Protein AF-A0A290ZM65-F1 (afdb_monomer)

Radius of gyration: 17.91 Å; Cα contacts (8 Å, |Δi|>4): 502; chains: 1; bounding box: 49×32×46 Å

Structure (mmCIF, N/CA/C/O backbone):
data_AF-A0A290ZM65-F1
#
_entry.id   AF-A0A290ZM65-F1
#
loop_
_atom_site.group_PDB
_atom_site.id
_atom_site.type_symbol
_atom_site.label_atom_id
_atom_site.label_alt_id
_atom_site.label_comp_id
_atom_site.label_asym_id
_atom_site.label_entity_id
_atom_site.label_seq_id
_atom_site.pdbx_PDB_ins_code
_atom_site.Cartn_x
_atom_site.Cartn_y
_atom_site.Cartn_z
_atom_site.occupancy
_atom_site.B_iso_or_equiv
_atom_site.auth_seq_id
_atom_site.auth_comp_id
_atom_site.auth_asym_id
_atom_site.auth_atom_id
_atom_site.pdbx_PDB_model_num
ATOM 1 N N . MET A 1 1 ? 4.469 -14.622 4.639 1.00 78.06 1 MET A N 1
ATOM 2 C CA . MET A 1 1 ? 3.790 -13.823 5.694 1.00 78.06 1 MET A CA 1
ATOM 3 C C . MET A 1 1 ? 2.338 -13.635 5.278 1.00 78.06 1 MET A C 1
ATOM 5 O O . MET A 1 1 ? 2.137 -13.181 4.162 1.00 78.06 1 MET A O 1
ATOM 9 N N . GLN A 1 2 ? 1.355 -13.956 6.127 1.00 95.44 2 GLN A N 1
ATOM 10 C CA . GLN A 1 2 ? -0.076 -13.933 5.763 1.00 95.44 2 GLN A CA 1
ATOM 11 C C . GLN A 1 2 ? -0.534 -12.593 5.154 1.00 95.44 2 GLN A C 1
ATOM 13 O O . GLN A 1 2 ? -1.243 -12.579 4.154 1.00 95.44 2 GLN A O 1
ATOM 18 N N . LEU A 1 3 ? -0.048 -11.468 5.694 1.00 97.06 3 LEU A N 1
ATOM 19 C CA . LEU A 1 3 ? -0.309 -10.128 5.155 1.00 97.06 3 LEU A CA 1
ATOM 20 C C . LEU A 1 3 ? 0.083 -9.999 3.676 1.00 97.06 3 LEU A C 1
ATOM 22 O O . LEU A 1 3 ? -0.678 -9.451 2.888 1.00 97.06 3 LEU A O 1
ATOM 26 N N . ALA A 1 4 ? 1.250 -10.517 3.283 1.00 97.38 4 ALA A N 1
ATOM 27 C CA . ALA A 1 4 ? 1.707 -10.436 1.898 1.00 97.38 4 ALA A CA 1
ATOM 28 C C . ALA A 1 4 ? 0.811 -11.253 0.959 1.00 97.38 4 ALA A C 1
ATOM 30 O O . ALA A 1 4 ? 0.480 -10.782 -0.122 1.00 97.38 4 ALA A O 1
ATOM 31 N N . SER A 1 5 ? 0.352 -12.426 1.402 1.00 97.81 5 SER A N 1
ATOM 32 C CA . SER A 1 5 ? -0.604 -13.250 0.655 1.00 97.81 5 SER A CA 1
ATOM 33 C C . SER A 1 5 ? -1.962 -12.559 0.499 1.00 97.81 5 SER A C 1
ATOM 35 O O . SER A 1 5 ? -2.553 -12.620 -0.574 1.00 97.81 5 SER A O 1
ATOM 37 N N . HIS A 1 6 ? -2.441 -11.853 1.529 1.00 98.50 6 HIS A N 1
ATOM 38 C CA . HIS A 1 6 ? -3.660 -11.044 1.426 1.00 98.50 6 HIS A CA 1
ATOM 39 C C . HIS A 1 6 ? -3.510 -9.891 0.428 1.00 98.50 6 HIS A C 1
ATOM 41 O O . HIS A 1 6 ? -4.414 -9.667 -0.371 1.00 98.50 6 HIS A O 1
ATOM 47 N N . VAL A 1 7 ? -2.376 -9.178 0.449 1.00 98.25 7 VAL A N 1
ATOM 48 C CA . VAL A 1 7 ? -2.097 -8.116 -0.532 1.00 98.25 7 VAL A CA 1
ATOM 49 C C . VAL A 1 7 ? -2.015 -8.695 -1.945 1.00 98.25 7 VAL A C 1
ATOM 51 O O . VAL A 1 7 ? -2.646 -8.158 -2.851 1.00 98.25 7 VAL A O 1
ATOM 54 N N . ALA A 1 8 ? -1.301 -9.807 -2.133 1.00 97.94 8 ALA A N 1
ATOM 55 C CA . ALA A 1 8 ? -1.188 -10.477 -3.425 1.00 97.94 8 ALA A CA 1
ATOM 56 C C . ALA A 1 8 ? -2.557 -10.924 -3.963 1.00 97.94 8 ALA A C 1
ATOM 58 O O . ALA A 1 8 ? -2.838 -10.708 -5.130 1.00 97.94 8 ALA A O 1
ATOM 59 N N . GLY A 1 9 ? -3.459 -11.426 -3.110 1.00 98.12 9 GLY A N 1
ATOM 60 C CA . GLY A 1 9 ? -4.822 -11.797 -3.513 1.00 98.12 9 GLY A CA 1
ATOM 61 C C . GLY A 1 9 ? -5.719 -10.634 -3.970 1.00 98.12 9 GLY A C 1
ATOM 62 O O . GLY A 1 9 ? -6.797 -10.877 -4.510 1.00 98.12 9 GLY A O 1
ATOM 63 N N . ILE A 1 10 ? -5.310 -9.376 -3.754 1.00 98.12 10 ILE A N 1
ATOM 64 C CA . ILE A 1 10 ? -5.995 -8.182 -4.284 1.00 98.12 10 ILE A CA 1
ATOM 65 C C . ILE A 1 10 ? -5.501 -7.841 -5.698 1.00 98.12 10 ILE A C 1
ATOM 67 O O . ILE A 1 10 ? -6.251 -7.243 -6.483 1.00 98.12 10 ILE A O 1
ATOM 71 N N . VAL A 1 11 ? -4.249 -8.186 -6.005 1.00 98.56 11 VAL A N 1
ATOM 72 C CA . VAL A 1 11 ? -3.623 -7.976 -7.311 1.00 98.56 11 VAL A CA 1
ATOM 73 C C . VAL A 1 11 ? -4.124 -9.044 -8.281 1.00 98.56 11 VAL A C 1
ATOM 75 O O . VAL A 1 11 ? -4.440 -10.170 -7.907 1.00 98.56 11 VAL A O 1
ATOM 78 N N . ARG A 1 12 ? -4.278 -8.653 -9.540 1.00 98.50 12 ARG A N 1
ATOM 79 C CA . ARG A 1 12 ? -4.720 -9.503 -10.642 1.00 98.50 12 ARG A CA 1
ATOM 80 C C . ARG A 1 12 ? -3.643 -9.519 -11.714 1.00 98.50 12 ARG A C 1
ATOM 82 O O . ARG A 1 12 ? -2.875 -8.566 -11.841 1.00 98.50 12 ARG A O 1
ATOM 89 N N . ASP A 1 13 ? -3.636 -10.568 -12.524 1.00 98.44 13 ASP A N 1
ATOM 90 C CA . ASP A 1 13 ? -2.829 -10.588 -13.742 1.00 98.44 13 ASP A CA 1
ATOM 91 C C . ASP A 1 13 ? -3.162 -9.374 -14.626 1.00 98.44 13 ASP A C 1
ATOM 93 O O . ASP A 1 13 ? -4.328 -8.997 -14.775 1.00 98.44 13 ASP A O 1
ATOM 97 N N . GLY A 1 14 ? -2.133 -8.750 -15.202 1.00 98.06 14 GLY A N 1
ATOM 98 C CA . GLY A 1 14 ? -2.274 -7.537 -16.016 1.00 98.06 14 GLY A CA 1
ATOM 99 C C . GLY A 1 14 ? -2.349 -6.213 -15.240 1.00 98.06 14 GLY A C 1
ATOM 100 O O . GLY A 1 14 ? -2.337 -5.143 -15.864 1.00 98.06 14 GLY A O 1
ATOM 101 N N . ASP A 1 15 ? -2.429 -6.246 -13.905 1.00 98.75 15 ASP A N 1
ATOM 102 C CA . ASP A 1 15 ? -2.453 -5.029 -13.090 1.00 98.75 15 ASP A CA 1
ATOM 103 C C . ASP A 1 15 ? -1.151 -4.224 -13.242 1.00 98.75 15 ASP A C 1
ATOM 105 O O . ASP A 1 15 ? -0.048 -4.766 -13.373 1.00 98.75 15 ASP A O 1
ATOM 109 N N . ALA A 1 16 ? -1.278 -2.898 -13.171 1.00 98.62 16 ALA A N 1
ATOM 110 C CA . ALA A 1 16 ? -0.136 -2.019 -12.965 1.00 98.62 16 ALA A CA 1
ATOM 111 C C . ALA A 1 16 ? 0.000 -1.732 -11.472 1.00 98.62 16 ALA A C 1
ATOM 113 O O . ALA A 1 16 ? -0.911 -1.175 -10.866 1.00 98.62 16 ALA A O 1
ATOM 114 N N . ILE A 1 17 ? 1.124 -2.098 -10.871 1.00 98.38 17 ILE A N 1
ATOM 115 C CA . ILE A 1 17 ? 1.337 -1.962 -9.433 1.00 98.38 17 ILE A CA 1
ATOM 116 C C . ILE A 1 17 ? 2.281 -0.805 -9.111 1.00 98.38 17 ILE A C 1
ATOM 118 O O . ILE A 1 17 ? 3.181 -0.464 -9.882 1.00 98.38 17 ILE A O 1
ATOM 122 N N . GLN A 1 18 ? 2.101 -0.240 -7.923 1.00 97.81 18 GLN A N 1
ATOM 123 C CA . GLN A 1 18 ? 3.056 0.640 -7.270 1.00 97.81 18 GLN A CA 1
ATOM 124 C C . GLN A 1 18 ? 3.310 0.147 -5.856 1.00 97.81 18 GLN A C 1
ATOM 126 O O . GLN A 1 18 ? 2.377 -0.170 -5.123 1.00 97.81 18 GLN A O 1
ATOM 131 N N . LEU A 1 19 ? 4.583 0.109 -5.471 1.00 94.25 19 LEU A N 1
ATOM 132 C CA . LEU A 1 19 ? 5.028 -0.329 -4.155 1.00 94.25 19 LEU A CA 1
ATOM 133 C C . LEU A 1 19 ? 6.147 0.600 -3.663 1.00 94.25 19 LEU A C 1
ATOM 135 O O . LEU A 1 19 ? 6.847 1.218 -4.469 1.00 94.25 19 LEU A O 1
ATOM 139 N N . GLY A 1 20 ? 6.310 0.71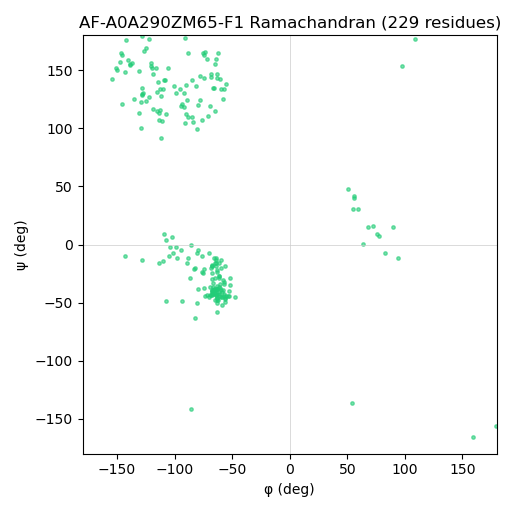0 -2.345 1.00 87.56 20 GLY A N 1
ATOM 140 C CA . GLY A 1 20 ? 7.428 1.425 -1.720 1.00 87.56 20 GLY A CA 1
ATOM 141 C C . GLY A 1 20 ? 8.683 0.559 -1.560 1.00 87.56 20 GLY A C 1
ATOM 142 O O . GLY A 1 20 ? 9.005 -0.273 -2.401 1.00 87.56 20 GLY A O 1
ATOM 143 N N . ILE A 1 21 ? 9.375 0.723 -0.431 1.00 87.38 21 ILE A N 1
ATOM 144 C CA . ILE A 1 21 ? 10.522 -0.105 -0.030 1.00 87.38 21 ILE A CA 1
ATOM 145 C C . ILE A 1 21 ? 10.309 -0.715 1.356 1.00 87.38 21 ILE A C 1
ATOM 147 O O . ILE A 1 21 ? 9.412 -0.326 2.103 1.00 87.38 21 ILE A O 1
ATOM 151 N N . GLY A 1 22 ? 11.173 -1.662 1.718 1.00 86.75 22 GLY A N 1
ATOM 152 C CA . GLY A 1 22 ? 11.214 -2.269 3.044 1.00 86.75 22 GLY A CA 1
ATOM 153 C C . GLY A 1 22 ? 10.713 -3.711 3.073 1.00 86.75 22 GLY A C 1
ATOM 154 O O . GLY A 1 22 ? 10.282 -4.278 2.071 1.00 86.75 22 GLY A O 1
ATOM 155 N N . ARG A 1 23 ? 10.787 -4.325 4.259 1.00 89.06 23 ARG A N 1
ATOM 156 C CA . ARG A 1 23 ? 10.553 -5.770 4.434 1.00 89.06 23 ARG A CA 1
ATOM 157 C C . ARG A 1 23 ? 9.152 -6.223 4.022 1.00 89.06 23 ARG A C 1
ATOM 159 O O . ARG A 1 23 ? 9.015 -7.296 3.450 1.00 89.06 23 ARG A O 1
ATOM 166 N N . MET A 1 24 ? 8.128 -5.409 4.295 1.00 91.38 24 MET A N 1
ATOM 167 C CA . MET A 1 24 ? 6.753 -5.719 3.887 1.00 91.38 24 MET A CA 1
ATOM 168 C C . MET A 1 24 ? 6.638 -5.776 2.362 1.00 91.38 24 MET A C 1
ATOM 170 O O . MET A 1 24 ? 6.109 -6.748 1.835 1.00 91.38 24 MET A O 1
ATOM 174 N N . VAL A 1 25 ? 7.218 -4.796 1.663 1.00 90.62 25 VAL A N 1
ATOM 175 C CA . VAL A 1 25 ? 7.202 -4.748 0.198 1.00 90.62 25 VAL A CA 1
ATOM 176 C C . VAL A 1 25 ? 7.947 -5.934 -0.407 1.00 90.62 25 VAL A C 1
ATOM 178 O O . VAL A 1 25 ? 7.432 -6.548 -1.333 1.00 90.62 25 VAL A O 1
ATOM 181 N N . GLY A 1 26 ? 9.108 -6.303 0.141 1.00 93.94 26 GLY A N 1
ATOM 182 C CA . GLY A 1 26 ? 9.837 -7.496 -0.305 1.00 93.94 26 GLY A CA 1
ATOM 183 C C . GLY A 1 26 ? 8.991 -8.770 -0.212 1.00 93.94 26 GLY A C 1
ATOM 184 O O . GLY A 1 26 ? 8.928 -9.531 -1.170 1.00 93.94 26 GLY A O 1
ATOM 185 N N . ALA A 1 27 ? 8.270 -8.958 0.899 1.00 95.69 27 ALA A N 1
ATOM 186 C CA . ALA A 1 27 ? 7.375 -10.102 1.069 1.00 95.69 27 ALA A CA 1
ATOM 187 C C . ALA A 1 27 ? 6.168 -10.067 0.113 1.00 95.69 27 ALA A C 1
ATOM 189 O O . ALA A 1 27 ? 5.731 -11.117 -0.351 1.00 95.69 27 ALA A O 1
ATOM 190 N N . VAL A 1 28 ? 5.619 -8.881 -0.179 1.00 97.06 28 VAL A N 1
ATOM 191 C CA . VAL A 1 28 ? 4.546 -8.721 -1.177 1.00 97.06 28 VAL A CA 1
ATOM 192 C C . VAL A 1 28 ? 5.057 -9.070 -2.571 1.00 97.06 28 VAL A C 1
ATOM 194 O O . VAL A 1 28 ? 4.417 -9.857 -3.251 1.00 97.06 28 VAL A O 1
ATOM 197 N N . LEU A 1 29 ? 6.220 -8.552 -2.976 1.00 96.31 29 LEU A N 1
ATOM 198 C CA . LEU A 1 29 ? 6.846 -8.886 -4.259 1.00 96.31 29 LEU A CA 1
ATOM 199 C C . LEU A 1 29 ? 7.065 -10.394 -4.402 1.00 96.31 29 LEU A C 1
ATOM 201 O O . LEU A 1 29 ? 6.697 -10.970 -5.419 1.00 96.31 29 LEU A O 1
ATOM 205 N N . GLU A 1 30 ? 7.585 -11.048 -3.365 1.00 96.56 30 GLU A N 1
ATOM 206 C CA . GLU A 1 30 ? 7.735 -12.504 -3.349 1.00 96.56 30 GLU A CA 1
ATOM 207 C C . GLU A 1 30 ? 6.388 -13.220 -3.540 1.00 96.56 30 GLU A C 1
ATOM 209 O O . GLU A 1 30 ? 6.284 -14.122 -4.370 1.00 96.56 30 GLU A O 1
ATOM 214 N N . ALA A 1 31 ? 5.332 -12.778 -2.850 1.00 97.31 31 ALA A N 1
ATOM 215 C CA . ALA A 1 31 ? 3.985 -13.333 -2.992 1.00 97.31 31 ALA A CA 1
ATOM 216 C C . ALA A 1 31 ? 3.341 -13.065 -4.369 1.00 97.31 31 ALA A C 1
ATOM 218 O O . ALA A 1 31 ? 2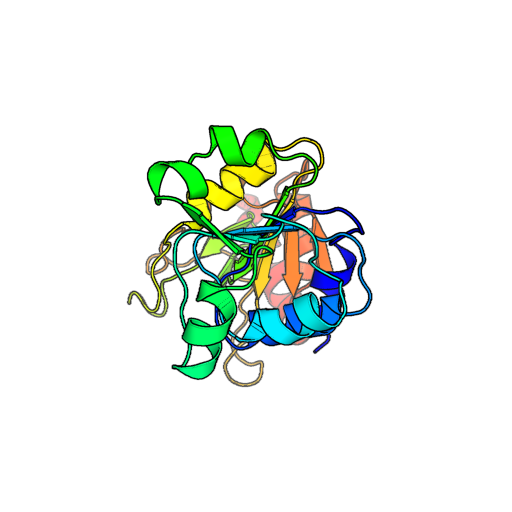.388 -13.748 -4.739 1.00 97.31 31 ALA A O 1
ATOM 219 N N . LEU A 1 32 ? 3.859 -12.106 -5.142 1.00 97.69 32 LEU A N 1
ATOM 220 C CA . LEU A 1 32 ? 3.420 -11.824 -6.510 1.00 97.69 32 LEU A CA 1
ATOM 221 C C . LEU A 1 32 ? 4.115 -12.703 -7.567 1.00 97.69 32 LEU A C 1
ATOM 223 O O . LEU A 1 32 ? 3.792 -12.588 -8.745 1.00 97.69 32 LEU A O 1
ATOM 227 N N . SER A 1 33 ? 5.028 -13.601 -7.177 1.00 96.56 33 SER A N 1
ATOM 228 C CA . SER A 1 33 ? 5.862 -14.383 -8.112 1.00 96.56 33 SER A CA 1
ATOM 229 C C . SER A 1 33 ? 5.097 -15.280 -9.093 1.00 96.56 33 SER A C 1
ATOM 231 O O . SER A 1 33 ? 5.676 -15.674 -10.103 1.00 96.56 33 SER A O 1
ATOM 233 N N . ASP A 1 34 ? 3.838 -15.612 -8.797 1.00 95.75 34 ASP A N 1
ATOM 234 C CA . ASP A 1 34 ? 2.988 -16.462 -9.644 1.00 95.75 34 ASP A CA 1
ATOM 235 C C . ASP A 1 34 ? 2.017 -15.664 -10.537 1.00 95.75 34 ASP A C 1
ATOM 237 O O . ASP A 1 34 ? 1.287 -16.256 -11.334 1.00 95.75 34 ASP A O 1
ATOM 241 N N . HIS A 1 35 ? 2.007 -14.331 -10.420 1.00 98.12 35 HIS A N 1
ATOM 242 C CA . HIS A 1 35 ? 1.197 -13.458 -11.273 1.00 98.12 35 HIS A CA 1
ATOM 243 C C . HIS A 1 35 ? 1.802 -13.339 -12.673 1.00 98.12 35 HIS A C 1
ATOM 245 O O . HIS A 1 35 ? 2.965 -13.673 -12.913 1.00 98.12 35 HIS A O 1
ATOM 251 N N . ARG A 1 36 ? 1.011 -12.836 -13.617 1.00 97.06 36 ARG A N 1
ATOM 252 C CA . ARG A 1 36 ? 1.400 -12.696 -15.022 1.00 97.06 36 ARG A CA 1
ATOM 253 C C . ARG A 1 36 ? 1.102 -11.305 -15.546 1.00 97.06 36 ARG A C 1
ATOM 255 O O . ARG A 1 36 ? 0.121 -10.674 -15.157 1.00 97.06 36 ARG A O 1
ATOM 262 N N . GLU A 1 37 ? 1.932 -10.868 -16.488 1.00 97.31 37 GLU A N 1
ATOM 263 C CA . GLU A 1 37 ? 1.750 -9.609 -17.220 1.00 97.31 37 GLU A CA 1
ATOM 264 C C . GLU A 1 37 ? 1.609 -8.382 -16.304 1.00 97.31 37 GLU A C 1
ATOM 266 O O . GLU A 1 37 ? 0.922 -7.418 -16.643 1.00 97.31 37 GLU A O 1
ATOM 271 N N . LEU A 1 38 ? 2.245 -8.406 -15.129 1.00 98.56 38 LEU A N 1
ATOM 272 C CA . LEU A 1 38 ? 2.253 -7.247 -14.251 1.00 98.56 38 LEU A CA 1
ATOM 273 C C . LEU A 1 38 ? 3.084 -6.129 -14.879 1.00 98.56 38 LEU A C 1
ATOM 275 O O . LEU A 1 38 ? 4.103 -6.355 -15.536 1.00 98.56 38 LEU A O 1
ATOM 279 N N . ARG A 1 39 ? 2.667 -4.895 -14.618 1.00 98.50 39 ARG A N 1
ATOM 280 C CA . ARG A 1 39 ? 3.444 -3.690 -14.921 1.00 98.50 39 ARG A CA 1
ATOM 281 C C . ARG A 1 39 ? 3.795 -2.984 -13.626 1.00 98.50 39 ARG A C 1
ATOM 283 O O . ARG A 1 39 ? 3.047 -3.059 -12.658 1.00 98.50 39 ARG A O 1
ATOM 290 N N . LEU A 1 40 ? 4.900 -2.258 -13.610 1.00 98.38 40 LEU A N 1
ATOM 291 C CA . LEU A 1 40 ? 5.271 -1.385 -12.505 1.00 98.38 40 LEU A CA 1
ATOM 292 C C . LEU A 1 40 ? 5.177 0.066 -12.976 1.00 98.38 40 LEU A C 1
ATOM 294 O O . LEU A 1 40 ? 5.784 0.432 -13.977 1.00 98.38 40 LEU A O 1
ATOM 298 N N . HIS A 1 41 ? 4.452 0.902 -12.238 1.00 98.56 41 HIS A N 1
ATOM 299 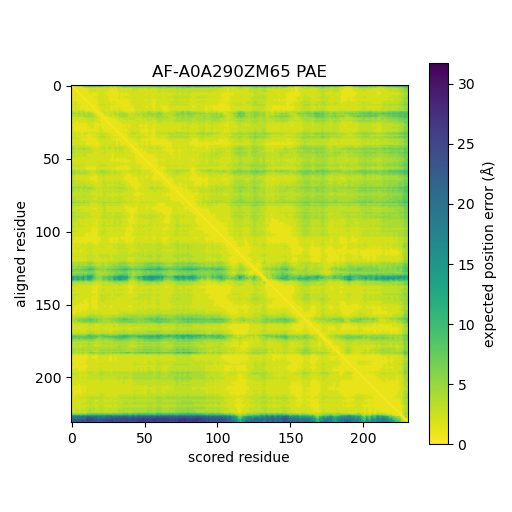C CA . HIS A 1 41 ? 4.509 2.357 -12.393 1.00 98.56 41 HIS A CA 1
ATOM 300 C C . HIS A 1 41 ? 4.728 2.971 -11.012 1.00 98.56 41 HIS A C 1
ATOM 302 O O . HIS A 1 41 ? 3.807 3.033 -10.203 1.00 98.56 41 HIS A O 1
ATOM 308 N N . ALA A 1 42 ? 5.965 3.353 -10.699 1.00 97.06 42 ALA A N 1
ATOM 309 C CA . ALA A 1 42 ? 6.367 3.682 -9.330 1.00 97.06 42 ALA A CA 1
ATOM 310 C C . ALA A 1 42 ? 7.407 4.806 -9.265 1.00 97.06 42 ALA A C 1
ATOM 312 O O . ALA A 1 42 ? 8.094 5.115 -10.230 1.00 97.06 42 ALA A O 1
ATOM 313 N N . GLY A 1 43 ? 7.586 5.409 -8.090 1.00 96.00 43 GLY A N 1
ATOM 314 C CA . GLY A 1 43 ? 8.641 6.410 -7.904 1.00 96.00 43 GLY A CA 1
ATOM 315 C C . GLY A 1 43 ? 10.056 5.828 -7.978 1.00 96.00 43 GLY A C 1
ATOM 316 O O . GLY A 1 43 ? 10.993 6.545 -8.319 1.00 96.00 43 GLY A O 1
ATOM 317 N N . MET A 1 44 ? 10.223 4.534 -7.694 1.00 94.75 44 MET A N 1
ATOM 318 C CA . MET A 1 44 ? 11.529 3.883 -7.678 1.00 94.75 44 MET A CA 1
ATOM 319 C C . MET A 1 44 ? 11.463 2.397 -8.035 1.00 94.75 44 MET A C 1
ATOM 321 O O . MET A 1 44 ? 10.473 1.727 -7.748 1.00 94.75 44 MET A O 1
ATOM 325 N N . ALA A 1 45 ? 12.558 1.888 -8.594 1.00 95.38 45 ALA A N 1
ATOM 326 C CA . ALA A 1 45 ? 12.849 0.468 -8.738 1.00 95.38 45 ALA A CA 1
ATOM 327 C C . ALA A 1 45 ? 13.970 0.062 -7.775 1.00 95.38 45 ALA A C 1
ATOM 329 O O . ALA A 1 45 ? 14.945 0.794 -7.599 1.00 95.38 45 ALA A O 1
ATOM 330 N N . THR A 1 46 ? 13.861 -1.130 -7.189 1.00 95.06 46 THR A N 1
ATOM 331 C CA . THR A 1 46 ? 14.929 -1.722 -6.372 1.00 95.06 46 THR A CA 1
ATOM 332 C C . THR A 1 46 ? 15.277 -3.118 -6.860 1.00 95.06 46 THR A C 1
ATOM 334 O O . THR A 1 46 ? 14.499 -3.740 -7.587 1.00 95.06 46 THR A O 1
ATOM 337 N N . GLN A 1 47 ? 16.406 -3.652 -6.392 1.00 94.75 47 GLN A N 1
ATOM 338 C CA . GLN A 1 47 ? 16.825 -5.027 -6.681 1.00 94.75 47 GLN A CA 1
ATOM 339 C C . GLN A 1 47 ? 15.787 -6.096 -6.290 1.00 94.75 47 GLN A C 1
ATOM 341 O O . GLN A 1 47 ? 15.838 -7.208 -6.806 1.00 94.75 47 GLN A O 1
ATOM 346 N N . ALA A 1 48 ? 14.814 -5.771 -5.427 1.00 94.19 48 ALA A N 1
ATOM 347 C CA . ALA A 1 48 ? 13.718 -6.676 -5.078 1.00 94.19 48 ALA A CA 1
ATOM 348 C C . ALA A 1 48 ? 12.797 -7.014 -6.269 1.00 94.19 48 ALA A C 1
ATOM 350 O O . ALA A 1 48 ? 12.042 -7.977 -6.193 1.00 94.19 48 ALA A O 1
ATOM 351 N N . LEU A 1 49 ? 12.858 -6.246 -7.363 1.00 95.06 49 LEU A N 1
ATOM 352 C CA . LEU A 1 49 ? 12.102 -6.509 -8.591 1.00 95.06 49 LEU A CA 1
ATOM 353 C C . LEU A 1 49 ? 12.769 -7.539 -9.506 1.00 95.06 49 LEU A C 1
ATOM 355 O O . LEU A 1 49 ? 12.078 -8.133 -10.329 1.00 95.06 49 LEU A O 1
ATOM 359 N N . VAL A 1 50 ? 14.080 -7.770 -9.359 1.00 94.75 50 VAL A N 1
ATOM 360 C CA . VAL A 1 50 ? 14.855 -8.657 -10.246 1.00 94.75 50 VAL A CA 1
ATOM 361 C C . VAL A 1 50 ? 14.236 -10.058 -10.360 1.00 94.75 50 VAL A C 1
ATOM 363 O O . VAL A 1 50 ? 14.075 -10.535 -11.482 1.00 94.75 50 VAL A O 1
ATOM 366 N N . PRO A 1 51 ? 13.782 -10.711 -9.269 1.00 96.00 51 PRO A N 1
ATOM 367 C CA . PRO A 1 51 ? 13.132 -12.014 -9.388 1.00 96.00 51 PRO A CA 1
ATOM 368 C C . PRO A 1 51 ? 11.853 -11.996 -10.237 1.00 96.00 51 PRO A C 1
ATOM 370 O O . PRO A 1 51 ? 11.580 -12.972 -10.931 1.00 96.00 51 PRO A O 1
ATOM 373 N N . LEU A 1 52 ? 11.070 -10.910 -10.205 1.00 97.00 52 LEU A N 1
ATOM 374 C CA . LEU A 1 52 ? 9.837 -10.791 -10.993 1.00 97.00 52 LEU A CA 1
ATOM 375 C C . LEU A 1 52 ? 10.151 -10.543 -12.470 1.00 97.00 52 LEU A C 1
ATOM 377 O O . LEU A 1 52 ? 9.466 -11.091 -13.332 1.00 97.00 52 LEU A O 1
ATOM 381 N N . THR A 1 53 ? 11.189 -9.759 -12.774 1.00 96.50 53 THR A N 1
ATOM 382 C CA . THR A 1 53 ? 11.624 -9.548 -14.161 1.00 96.50 53 THR A CA 1
ATOM 383 C C . THR A 1 53 ? 12.240 -10.812 -14.754 1.00 96.50 53 THR A C 1
ATOM 385 O O . THR A 1 53 ? 11.888 -11.202 -15.863 1.00 96.50 53 THR A O 1
ATOM 388 N N . ASP A 1 54 ? 13.082 -11.520 -13.997 1.00 95.94 54 ASP A N 1
ATOM 389 C CA . ASP A 1 54 ? 13.740 -12.748 -14.463 1.00 95.94 54 ASP A CA 1
ATOM 390 C C . ASP A 1 54 ? 12.747 -13.903 -14.675 1.00 95.94 54 ASP A C 1
ATOM 392 O O . ASP A 1 54 ? 12.941 -14.742 -15.554 1.00 95.94 54 ASP A O 1
ATOM 396 N N . ARG A 1 55 ? 11.648 -13.934 -13.909 1.00 96.50 55 ARG A N 1
ATOM 397 C CA . ARG A 1 55 ? 10.537 -14.885 -14.098 1.00 96.50 55 ARG A CA 1
ATOM 398 C C . ARG A 1 55 ? 9.560 -14.477 -15.203 1.00 96.50 55 ARG A C 1
ATOM 400 O O . ARG A 1 55 ? 8.661 -15.248 -15.524 1.00 96.50 55 ARG A O 1
ATOM 407 N N . GLY A 1 56 ? 9.702 -13.277 -15.765 1.00 96.69 56 GLY A N 1
ATOM 408 C CA . GLY A 1 56 ? 8.778 -12.737 -16.760 1.00 96.69 56 GLY A CA 1
ATOM 409 C C . GLY A 1 56 ? 7.413 -12.323 -16.199 1.00 96.69 56 GLY A C 1
ATOM 410 O O . GLY A 1 56 ? 6.482 -12.133 -16.977 1.00 96.69 56 GLY A O 1
ATOM 411 N N . VAL A 1 57 ? 7.287 -12.169 -14.875 1.00 98.12 57 VAL A N 1
ATOM 412 C CA . VAL A 1 57 ? 6.084 -11.620 -14.221 1.00 98.12 57 VAL A CA 1
ATOM 413 C C . VAL A 1 57 ? 5.886 -10.165 -14.644 1.00 98.12 57 VAL A C 1
ATOM 415 O O . VAL A 1 57 ? 4.772 -9.769 -14.976 1.00 98.12 57 VAL A O 1
ATOM 418 N N . ILE A 1 58 ? 6.981 -9.396 -14.673 1.00 97.94 58 ILE A N 1
ATOM 419 C CA . ILE A 1 58 ? 7.057 -8.052 -15.257 1.00 97.94 58 ILE A CA 1
ATOM 420 C C . ILE A 1 58 ? 7.983 -8.146 -16.466 1.00 97.94 58 ILE A C 1
ATOM 422 O O . ILE A 1 58 ? 9.171 -8.419 -16.307 1.00 97.94 58 ILE A O 1
ATOM 426 N N . ARG A 1 59 ? 7.449 -7.956 -17.674 1.00 95.00 59 ARG A N 1
ATOM 427 C CA . ARG A 1 59 ? 8.202 -8.152 -18.920 1.00 95.00 59 ARG A CA 1
ATOM 428 C C . ARG A 1 59 ? 7.759 -7.209 -20.027 1.00 95.00 59 ARG A C 1
ATOM 430 O O . ARG A 1 59 ? 6.609 -6.783 -20.063 1.00 95.00 59 ARG A O 1
ATOM 437 N N . GLY A 1 60 ? 8.660 -6.989 -20.980 1.00 95.62 60 GLY A N 1
ATOM 438 C CA . GLY A 1 60 ? 8.428 -6.142 -22.147 1.00 95.62 60 GLY A CA 1
ATOM 439 C C . GLY A 1 60 ? 8.977 -4.732 -21.957 1.00 95.62 60 GLY A C 1
ATOM 440 O O . GLY A 1 60 ? 9.115 -4.252 -20.833 1.00 95.62 60 GLY A O 1
ATOM 441 N N . ALA A 1 61 ? 9.306 -4.082 -23.074 1.00 97.00 61 ALA A N 1
ATOM 442 C CA . ALA A 1 61 ? 9.921 -2.762 -23.069 1.00 97.00 61 ALA A CA 1
ATOM 443 C C . ALA A 1 61 ? 9.040 -1.738 -22.332 1.00 97.00 61 ALA A C 1
ATOM 445 O O . ALA A 1 61 ? 7.857 -1.581 -22.642 1.00 97.00 61 ALA A O 1
ATOM 446 N N . GLY A 1 62 ? 9.614 -1.062 -21.338 1.00 96.50 62 GLY A N 1
ATOM 447 C CA . GLY A 1 62 ? 8.933 -0.066 -20.512 1.00 96.50 62 GLY A CA 1
ATOM 448 C C . GLY A 1 62 ? 7.847 -0.613 -19.581 1.00 96.50 62 GLY A C 1
ATOM 449 O O . GLY A 1 62 ? 7.063 0.174 -19.051 1.00 96.50 62 GLY A O 1
ATOM 450 N N . ALA A 1 63 ? 7.783 -1.929 -19.346 1.00 97.81 63 ALA A N 1
ATOM 451 C CA . ALA A 1 63 ? 6.826 -2.511 -18.402 1.00 97.81 63 ALA A CA 1
ATOM 452 C C . ALA A 1 63 ? 7.053 -2.051 -16.951 1.00 97.81 63 ALA A C 1
ATOM 454 O O . ALA A 1 63 ? 6.121 -2.098 -16.149 1.00 97.81 63 ALA A O 1
ATOM 455 N N . ALA A 1 64 ? 8.259 -1.583 -16.619 1.00 98.00 64 ALA A N 1
ATOM 456 C CA . ALA A 1 64 ? 8.593 -0.920 -15.368 1.00 98.00 64 ALA A CA 1
ATOM 457 C C . ALA A 1 64 ? 8.918 0.564 -15.597 1.00 98.00 64 ALA A C 1
ATOM 459 O O . ALA A 1 64 ? 10.065 0.943 -15.826 1.00 98.00 64 ALA A O 1
ATOM 460 N N . HIS A 1 65 ? 7.901 1.415 -15.496 1.00 98.12 65 HIS A N 1
ATOM 461 C CA . HIS A 1 65 ? 8.020 2.865 -15.598 1.00 98.12 65 HIS A CA 1
ATOM 462 C C . HIS A 1 65 ? 8.320 3.475 -14.222 1.00 98.12 65 HIS A C 1
ATOM 464 O O . HIS A 1 65 ? 7.478 3.455 -13.319 1.00 98.12 65 HIS A O 1
ATOM 470 N N . VAL A 1 66 ? 9.539 3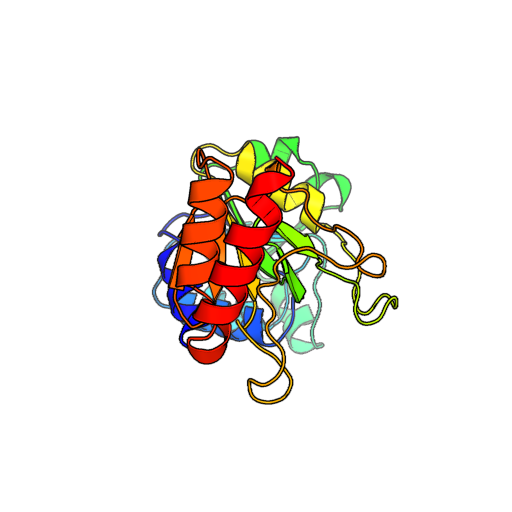.980 -14.027 1.00 97.62 66 VAL A N 1
ATOM 471 C CA . VAL A 1 66 ? 10.043 4.361 -12.700 1.00 97.62 66 VAL A CA 1
ATOM 472 C C . VAL A 1 66 ? 10.797 5.685 -12.668 1.00 97.62 66 VAL A C 1
ATOM 474 O O . VAL A 1 66 ? 11.309 6.153 -13.675 1.00 97.62 66 VAL A O 1
ATOM 477 N N . GLY A 1 67 ? 10.858 6.319 -11.495 1.00 96.88 67 GLY A N 1
ATOM 478 C CA . GLY A 1 67 ? 11.570 7.589 -11.322 1.00 96.88 67 GLY A CA 1
ATOM 479 C C . GLY A 1 67 ? 13.078 7.416 -11.154 1.00 96.88 67 GLY A C 1
ATOM 480 O O . GLY A 1 67 ? 13.875 8.061 -11.829 1.00 96.88 67 GLY A O 1
ATOM 481 N N . VAL A 1 68 ? 13.474 6.536 -10.234 1.00 96.19 68 VAL A N 1
ATOM 482 C CA . VAL A 1 68 ? 14.880 6.303 -9.869 1.00 96.19 68 VAL A CA 1
ATOM 483 C C . VAL A 1 68 ? 15.170 4.822 -9.636 1.00 96.19 68 VAL A C 1
ATOM 485 O O . VAL A 1 68 ? 14.266 4.040 -9.344 1.00 96.19 68 VAL A O 1
ATOM 488 N N . ALA A 1 69 ? 16.439 4.428 -9.728 1.00 96.75 69 ALA A N 1
ATOM 489 C CA . ALA A 1 69 ? 16.912 3.119 -9.285 1.00 96.75 69 ALA A CA 1
ATOM 490 C C . ALA A 1 69 ? 17.583 3.251 -7.914 1.00 96.75 69 ALA A C 1
ATOM 492 O O . ALA A 1 69 ? 18.382 4.161 -7.703 1.00 96.75 69 ALA A O 1
ATOM 493 N N . LEU A 1 70 ? 17.295 2.325 -7.001 1.00 94.94 70 LEU A N 1
ATOM 494 C CA . LEU A 1 70 ? 17.934 2.239 -5.691 1.00 94.94 70 LEU A CA 1
ATOM 495 C C . LEU A 1 70 ? 18.406 0.804 -5.438 1.00 94.94 70 LEU A C 1
ATOM 497 O O . LEU A 1 70 ? 17.597 -0.112 -5.287 1.00 94.94 70 LEU A O 1
ATOM 501 N N . GLY A 1 71 ? 19.719 0.604 -5.379 1.00 94.56 71 GLY A N 1
ATOM 502 C CA . GLY A 1 71 ? 20.310 -0.711 -5.154 1.00 94.56 71 GLY A CA 1
ATOM 503 C C . GLY A 1 71 ? 21.833 -0.680 -5.143 1.00 94.56 71 GLY A C 1
ATOM 504 O O . GLY A 1 71 ? 22.454 0.343 -4.854 1.00 94.56 71 GLY A O 1
ATOM 505 N N . ASP A 1 72 ? 22.433 -1.825 -5.441 1.00 96.50 72 ASP A N 1
ATOM 506 C CA . ASP A 1 72 ? 23.879 -1.957 -5.565 1.00 96.50 72 ASP A CA 1
ATOM 507 C C . ASP A 1 72 ? 24.378 -1.732 -7.005 1.00 96.50 72 ASP A C 1
ATOM 509 O O . ASP A 1 72 ? 23.618 -1.532 -7.958 1.00 96.50 72 ASP A O 1
ATOM 513 N N . ALA A 1 73 ? 25.701 -1.786 -7.176 1.00 97.62 73 ALA A N 1
ATOM 514 C CA . ALA A 1 73 ? 26.337 -1.612 -8.477 1.00 97.62 73 ALA A CA 1
ATOM 515 C C . ALA A 1 73 ? 25.926 -2.682 -9.508 1.00 97.62 73 ALA A C 1
ATOM 517 O O . ALA A 1 73 ? 25.988 -2.417 -10.709 1.00 97.62 73 ALA A O 1
ATOM 518 N N . ALA A 1 74 ? 25.537 -3.886 -9.075 1.00 96.81 74 ALA A N 1
ATOM 519 C CA . ALA A 1 74 ? 25.078 -4.931 -9.983 1.00 96.81 74 ALA A CA 1
ATOM 520 C C . ALA A 1 74 ? 23.678 -4.609 -10.516 1.00 96.81 74 ALA A C 1
ATOM 522 O O . ALA A 1 74 ? 23.463 -4.679 -11.727 1.00 96.81 74 ALA A O 1
ATOM 523 N N . PHE A 1 75 ? 22.771 -4.163 -9.644 1.00 97.44 75 PHE A N 1
ATOM 524 C CA . PHE A 1 75 ? 21.445 -3.700 -10.036 1.00 97.44 75 PHE A CA 1
ATOM 525 C C . PHE A 1 75 ? 21.525 -2.507 -10.993 1.00 97.44 75 PHE A C 1
ATOM 527 O O . PHE A 1 75 ? 20.871 -2.520 -12.033 1.00 97.44 75 PHE A O 1
ATOM 534 N N . TYR A 1 76 ? 22.392 -1.526 -10.716 1.00 97.94 76 TYR A N 1
ATOM 535 C CA . TYR A 1 76 ? 22.580 -0.378 -11.610 1.00 97.94 76 TYR A CA 1
ATOM 536 C C . TYR A 1 76 ? 23.077 -0.776 -13.002 1.00 97.94 76 TYR A C 1
ATOM 538 O O . TYR A 1 76 ? 22.549 -0.288 -13.998 1.00 97.94 76 TYR A O 1
ATOM 546 N N . ARG A 1 77 ? 24.042 -1.702 -13.099 1.00 97.56 77 ARG A N 1
ATOM 547 C CA . ARG A 1 77 ? 24.497 -2.221 -14.402 1.00 97.56 77 ARG A CA 1
ATOM 548 C C . ARG A 1 77 ? 23.388 -2.954 -15.154 1.00 97.56 77 ARG A C 1
ATOM 550 O O . ARG A 1 77 ? 23.304 -2.823 -16.370 1.00 97.56 77 ARG A O 1
ATOM 557 N N . ARG A 1 78 ? 22.541 -3.705 -14.442 1.00 95.81 78 ARG A N 1
ATOM 558 C CA . ARG A 1 78 ? 21.399 -4.408 -15.038 1.00 95.81 78 ARG A CA 1
ATOM 559 C C . ARG A 1 78 ? 20.397 -3.418 -15.630 1.00 95.81 78 ARG A C 1
ATOM 561 O O . ARG A 1 78 ? 20.152 -3.462 -16.831 1.00 95.81 78 ARG A O 1
ATOM 568 N N . VAL A 1 79 ? 19.863 -2.502 -14.819 1.00 97.19 79 VAL A N 1
ATOM 569 C CA . VAL A 1 79 ? 18.799 -1.578 -15.264 1.00 97.19 79 VAL A CA 1
ATOM 570 C C . VAL A 1 79 ? 19.269 -0.568 -16.310 1.00 97.19 79 VAL A C 1
ATOM 572 O O . VAL A 1 79 ? 18.445 -0.013 -17.022 1.00 97.19 79 VAL A O 1
ATOM 575 N N . ALA A 1 80 ? 20.581 -0.348 -16.444 1.00 96.38 80 ALA A N 1
ATOM 576 C CA . ALA A 1 80 ? 21.142 0.493 -17.500 1.00 96.38 80 ALA A CA 1
ATOM 577 C C . ALA A 1 80 ? 20.976 -0.093 -18.917 1.00 96.38 80 ALA A C 1
ATOM 579 O O . ALA A 1 80 ? 21.138 0.638 -19.889 1.00 96.38 80 ALA A O 1
ATOM 580 N N . THR A 1 81 ? 20.705 -1.397 -19.042 1.00 95.94 81 THR A N 1
ATOM 581 C CA . THR A 1 81 ? 20.613 -2.097 -20.341 1.00 95.94 81 THR A CA 1
ATOM 582 C C . THR A 1 81 ? 19.330 -2.908 -20.518 1.00 95.94 81 THR A C 1
ATOM 584 O O . THR A 1 81 ? 19.027 -3.335 -21.627 1.00 95.94 81 THR A O 1
ATOM 587 N N . ASP A 1 82 ? 18.574 -3.131 -19.445 1.00 96.81 82 ASP A N 1
ATOM 588 C CA . ASP A 1 82 ? 17.326 -3.889 -19.466 1.00 96.81 82 ASP A CA 1
ATOM 589 C C . ASP A 1 82 ? 16.159 -2.982 -19.883 1.00 96.81 82 ASP A C 1
ATOM 591 O O . ASP A 1 82 ? 15.684 -2.163 -19.094 1.00 96.81 82 ASP A O 1
ATOM 595 N N . GLU A 1 83 ? 15.684 -3.148 -21.121 1.00 96.94 83 GLU A N 1
ATOM 596 C CA . GLU A 1 83 ? 14.591 -2.356 -21.708 1.00 96.94 83 GLU A CA 1
ATOM 597 C C . GLU A 1 83 ? 13.268 -2.467 -20.937 1.00 96.94 83 GLU A C 1
ATOM 599 O O . GLU A 1 83 ? 12.368 -1.654 -21.147 1.00 96.94 83 GLU A O 1
ATOM 604 N N . THR A 1 84 ? 13.135 -3.431 -20.017 1.00 97.75 84 THR A N 1
ATOM 605 C CA . THR A 1 84 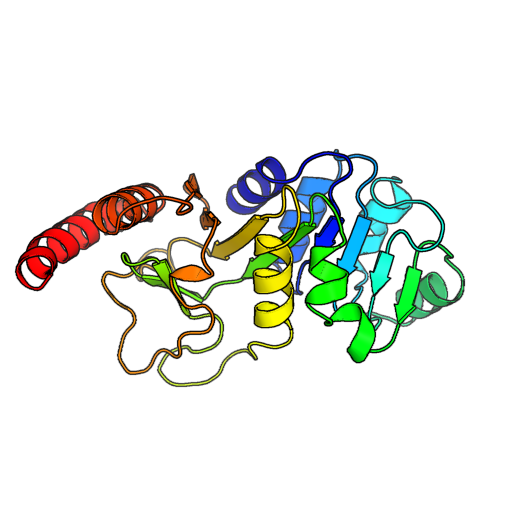? 11.988 -3.508 -19.103 1.00 97.75 84 THR A CA 1
ATOM 606 C C . THR A 1 84 ? 11.840 -2.224 -18.287 1.00 97.75 84 THR A C 1
ATOM 608 O O . THR A 1 84 ? 10.717 -1.812 -17.995 1.00 97.75 84 THR A O 1
ATOM 611 N N . PHE A 1 85 ? 12.953 -1.570 -17.939 1.00 98.19 85 PHE A N 1
ATOM 612 C CA . PHE A 1 85 ? 12.967 -0.358 -17.128 1.00 98.19 85 PHE A CA 1
ATOM 613 C C . PHE A 1 85 ? 12.968 0.900 -18.000 1.00 98.19 85 PHE A C 1
ATOM 615 O O . PHE A 1 85 ? 13.895 1.153 -18.764 1.00 98.19 85 PHE A O 1
ATOM 622 N N . LEU A 1 86 ? 11.948 1.737 -17.820 1.00 98.00 86 LEU A N 1
ATOM 623 C CA . LEU A 1 86 ? 11.861 3.073 -18.400 1.00 98.00 86 LEU A CA 1
ATOM 624 C C . LEU A 1 86 ? 11.950 4.107 -17.279 1.00 98.00 86 LEU A C 1
ATOM 626 O O . LEU A 1 86 ? 11.066 4.173 -16.425 1.00 98.00 86 LEU A O 1
ATOM 630 N N . PHE A 1 87 ? 13.003 4.924 -17.291 1.00 98.06 87 PHE A N 1
ATOM 631 C CA . PHE A 1 87 ? 13.193 5.983 -16.301 1.00 98.06 87 PHE A CA 1
ATOM 632 C C . PHE A 1 87 ? 12.600 7.307 -16.780 1.00 98.06 87 PHE A C 1
ATOM 634 O O . PHE A 1 87 ? 12.894 7.757 -17.886 1.00 98.06 87 PHE A O 1
ATOM 641 N N . ALA A 1 88 ? 11.795 7.945 -15.933 1.00 98.00 88 ALA A N 1
ATOM 642 C CA . ALA A 1 88 ? 11.097 9.187 -16.249 1.00 98.00 88 ALA A CA 1
ATOM 643 C C . ALA A 1 88 ? 11.113 10.169 -15.068 1.00 98.00 88 ALA A C 1
ATOM 645 O O . ALA A 1 88 ? 11.223 9.759 -13.911 1.00 98.00 88 ALA A O 1
ATOM 646 N N . PRO A 1 89 ? 10.986 11.483 -15.315 1.00 97.88 89 PRO A N 1
ATOM 647 C CA . PRO A 1 89 ? 11.008 12.469 -14.243 1.00 97.88 89 PRO A CA 1
ATOM 648 C C . PRO A 1 89 ? 9.828 12.305 -13.271 1.00 97.88 89 PRO A C 1
ATOM 650 O O . PRO A 1 89 ? 8.773 11.750 -13.591 1.00 97.88 89 PRO A O 1
ATOM 653 N N . VAL A 1 90 ? 9.985 12.853 -12.061 1.00 96.31 90 VAL A N 1
ATOM 654 C CA . VAL A 1 90 ? 8.936 12.853 -11.022 1.00 96.31 90 VAL A CA 1
ATOM 655 C C . VAL A 1 90 ? 7.637 13.506 -11.509 1.00 96.31 90 VAL A C 1
ATOM 657 O O . VAL A 1 90 ? 6.552 13.051 -11.158 1.00 96.31 90 VAL A O 1
ATOM 660 N N . SER A 1 91 ? 7.743 14.511 -12.385 1.00 96.62 91 SER A N 1
ATOM 661 C CA . SER A 1 91 ? 6.611 15.189 -13.024 1.00 96.62 91 SER A CA 1
ATOM 662 C C . SER A 1 91 ? 5.778 14.281 -13.929 1.00 96.62 91 SER A C 1
ATOM 664 O O . SER A 1 91 ? 4.680 14.672 -14.306 1.00 96.62 91 SER A O 1
ATOM 666 N N . GLU A 1 92 ? 6.272 13.093 -14.279 1.00 97.19 92 GLU A N 1
ATOM 667 C CA . GLU A 1 92 ? 5.527 12.085 -15.032 1.00 97.19 92 GLU A CA 1
ATOM 668 C C . GLU A 1 92 ? 5.116 10.910 -14.152 1.00 97.19 92 GLU A C 1
ATOM 670 O O . GLU A 1 92 ? 3.945 10.530 -14.140 1.00 97.19 92 GLU A O 1
ATOM 675 N N . THR A 1 93 ? 6.055 10.354 -13.381 1.00 97.50 93 THR A N 1
ATOM 676 C CA . THR A 1 93 ? 5.780 9.182 -12.535 1.00 97.50 93 THR A CA 1
ATOM 677 C C . THR A 1 93 ? 4.767 9.471 -11.428 1.00 97.50 93 THR A C 1
ATOM 679 O O . THR A 1 93 ? 4.018 8.572 -11.053 1.00 97.50 93 THR A O 1
ATOM 682 N N . HIS A 1 94 ? 4.694 10.717 -10.951 1.00 97.62 94 HIS A N 1
ATOM 683 C CA . HIS A 1 94 ? 3.783 11.147 -9.887 1.00 97.62 94 HIS A CA 1
ATOM 684 C C . HIS A 1 94 ? 2.648 12.057 -10.386 1.00 97.62 94 HIS A C 1
ATOM 686 O O . HIS A 1 94 ? 1.909 12.613 -9.572 1.00 97.62 94 HIS A O 1
ATOM 692 N N . ASP A 1 95 ? 2.476 12.226 -11.703 1.00 97.94 95 ASP A N 1
ATOM 693 C CA . ASP A 1 95 ? 1.316 12.951 -12.227 1.00 97.94 95 ASP A CA 1
ATOM 694 C C . ASP A 1 95 ? 0.056 12.104 -12.035 1.00 97.94 95 ASP A C 1
ATOM 696 O O . ASP A 1 95 ? -0.150 11.094 -12.712 1.00 97.94 95 ASP A O 1
ATOM 700 N N . VAL A 1 96 ? -0.815 12.549 -11.129 1.00 98.19 96 VAL A N 1
ATOM 701 C CA . VAL A 1 96 ? -2.089 11.892 -10.807 1.00 98.19 96 VAL A CA 1
ATOM 702 C C . VAL A 1 96 ? -2.925 11.625 -12.059 1.00 98.19 96 VAL A C 1
ATOM 704 O O . VAL A 1 96 ? -3.567 10.583 -12.142 1.00 98.19 96 VAL A O 1
ATOM 707 N N . ARG A 1 97 ? -2.889 12.509 -13.065 1.00 98.19 97 ARG A N 1
ATOM 708 C CA . ARG A 1 97 ? -3.653 12.340 -14.314 1.00 98.19 97 ARG A CA 1
ATOM 709 C C . ARG A 1 97 ? -3.111 11.192 -15.155 1.00 98.19 97 ARG A C 1
ATOM 711 O O . ARG A 1 97 ? -3.883 10.477 -15.784 1.00 98.19 97 ARG A O 1
ATOM 718 N N . ARG A 1 98 ? -1.789 11.005 -15.155 1.00 98.19 98 ARG A N 1
ATOM 719 C CA . ARG A 1 98 ? -1.141 9.888 -15.850 1.00 98.19 98 ARG A CA 1
ATOM 720 C C . ARG A 1 98 ? -1.403 8.580 -15.128 1.00 98.19 98 ARG A C 1
ATOM 722 O O . ARG A 1 98 ? -1.760 7.611 -15.779 1.00 98.19 98 ARG A O 1
ATOM 729 N N . ILE A 1 99 ? -1.298 8.578 -13.800 1.00 98.62 99 ILE A N 1
ATOM 730 C CA . ILE A 1 99 ? -1.617 7.404 -12.981 1.00 98.62 99 ILE A CA 1
ATOM 731 C C . ILE A 1 99 ? -3.085 6.994 -13.190 1.00 98.62 99 ILE A C 1
ATOM 733 O O . ILE A 1 99 ? -3.365 5.826 -13.435 1.00 98.62 99 ILE A O 1
ATOM 737 N N . ALA A 1 100 ? -4.014 7.954 -13.177 1.00 98.50 100 ALA A N 1
ATOM 738 C CA . ALA A 1 100 ? -5.439 7.714 -13.410 1.00 98.50 100 ALA A CA 1
ATOM 739 C C . ALA A 1 100 ? -5.750 7.135 -14.802 1.00 98.50 100 ALA A C 1
ATOM 741 O O . ALA A 1 100 ? -6.727 6.409 -14.961 1.00 98.50 100 ALA A O 1
ATOM 742 N N . ALA A 1 101 ? -4.926 7.435 -15.810 1.00 98.44 101 ALA A N 1
ATOM 743 C CA . ALA A 1 101 ? -5.075 6.890 -17.159 1.00 98.44 101 ALA A CA 1
ATOM 744 C C . ALA A 1 101 ? -4.597 5.430 -17.284 1.00 98.44 101 ALA A C 1
ATOM 746 O O . ALA A 1 101 ? -4.829 4.794 -18.312 1.00 98.44 101 ALA A O 1
ATOM 747 N N . ILE A 1 102 ? -3.926 4.886 -16.264 1.00 98.50 102 ILE A N 1
ATOM 748 C CA . ILE A 1 102 ? -3.510 3.485 -16.231 1.00 98.50 102 ILE A CA 1
ATOM 749 C C . ILE A 1 102 ? -4.680 2.660 -15.706 1.00 98.50 102 ILE A C 1
ATOM 751 O O . ILE A 1 102 ? -5.004 2.727 -14.524 1.00 98.50 102 ILE A O 1
ATOM 755 N N . ASP A 1 103 ? -5.303 1.854 -16.561 1.00 98.50 103 ASP A N 1
ATOM 756 C CA . ASP A 1 103 ? -6.327 0.905 -16.123 1.00 98.50 103 ASP A CA 1
ATOM 757 C C . ASP A 1 103 ? -5.759 -0.104 -15.115 1.00 98.50 103 ASP A C 1
ATOM 759 O O . ASP A 1 103 ? -4.633 -0.588 -15.263 1.00 98.50 103 ASP A O 1
ATOM 763 N N . ASN A 1 104 ? -6.581 -0.461 -14.127 1.00 98.44 104 ASN A N 1
ATOM 764 C CA . ASN A 1 104 ? -6.268 -1.430 -13.082 1.00 98.44 104 ASN A CA 1
ATOM 765 C C . ASN A 1 104 ? -4.993 -1.091 -12.285 1.00 98.44 104 ASN A C 1
ATOM 767 O O . ASN A 1 104 ? -4.190 -1.972 -11.974 1.00 98.44 104 ASN A O 1
ATOM 771 N N . PHE A 1 105 ? -4.804 0.188 -11.948 1.00 98.75 105 PHE A N 1
ATOM 772 C CA . PHE A 1 105 ? -3.657 0.632 -11.160 1.00 98.75 105 PHE A CA 1
ATOM 773 C C . PHE A 1 105 ? -3.838 0.332 -9.662 1.00 98.75 105 PHE A C 1
ATOM 775 O O . PHE A 1 105 ? -4.810 0.766 -9.039 1.00 98.75 105 PHE A O 1
ATOM 782 N N . VAL A 1 106 ? -2.895 -0.395 -9.065 1.00 98.69 106 VAL A N 1
ATOM 783 C CA . VAL A 1 106 ? -2.922 -0.805 -7.656 1.00 98.69 106 VAL A CA 1
ATOM 784 C C . VAL A 1 106 ? -1.789 -0.119 -6.897 1.00 98.69 106 VAL A C 1
ATOM 786 O O . VAL A 1 106 ? -0.622 -0.486 -7.033 1.00 98.69 106 VAL A O 1
ATOM 789 N N . ALA A 1 107 ? -2.135 0.863 -6.066 1.00 98.00 107 ALA A N 1
ATOM 790 C CA . ALA A 1 107 ? -1.182 1.545 -5.193 1.00 98.00 107 ALA A CA 1
ATOM 791 C C . ALA A 1 107 ? -1.098 0.820 -3.848 1.00 98.00 107 ALA A C 1
ATOM 793 O O . ALA A 1 107 ? -2.066 0.834 -3.091 1.00 98.00 107 ALA A O 1
ATOM 794 N N . ILE A 1 108 ? 0.038 0.197 -3.536 1.00 97.56 108 ILE A N 1
ATOM 795 C CA . ILE A 1 108 ? 0.242 -0.570 -2.303 1.00 97.56 108 ILE A CA 1
ATOM 796 C C . ILE A 1 108 ? 1.165 0.215 -1.372 1.00 97.56 108 ILE A C 1
ATOM 798 O O . ILE A 1 108 ? 2.362 0.381 -1.617 1.00 97.56 108 ILE A O 1
ATOM 802 N N . ASN A 1 109 ? 0.592 0.666 -0.261 1.00 95.38 109 ASN A N 1
ATOM 803 C CA . ASN A 1 109 ? 1.207 1.585 0.684 1.00 95.38 109 ASN A CA 1
ATOM 804 C C . ASN A 1 109 ? 1.347 0.941 2.062 1.00 95.38 109 ASN A C 1
ATOM 806 O O . ASN A 1 109 ? 0.509 0.145 2.482 1.00 95.38 109 ASN A O 1
ATOM 810 N N . ALA A 1 110 ? 2.404 1.299 2.788 1.00 93.69 110 ALA A N 1
ATOM 811 C CA . ALA A 1 110 ? 2.547 0.922 4.188 1.00 93.69 110 ALA A CA 1
ATOM 812 C C . ALA A 1 110 ? 1.802 1.921 5.083 1.00 93.69 110 ALA A C 1
ATOM 814 O O . ALA A 1 110 ? 1.848 3.124 4.836 1.00 93.69 110 ALA A O 1
ATOM 815 N N . ALA A 1 111 ? 1.170 1.422 6.142 1.00 94.69 111 ALA A N 1
ATOM 816 C CA . ALA A 1 111 ? 0.578 2.236 7.197 1.00 94.69 111 ALA A CA 1
ATOM 817 C C . ALA A 1 111 ? 1.222 1.927 8.559 1.00 94.69 111 ALA A C 1
ATOM 819 O O . ALA A 1 111 ? 1.709 0.817 8.808 1.00 94.69 111 ALA A O 1
ATOM 820 N N . LEU A 1 112 ? 1.222 2.919 9.448 1.00 95.00 112 LEU A N 1
ATOM 821 C CA . LEU A 1 112 ? 1.624 2.760 10.846 1.00 95.00 112 LEU A CA 1
ATOM 822 C C . LEU A 1 112 ? 0.413 2.466 11.722 1.00 95.00 112 LEU A C 1
ATOM 824 O O . LEU A 1 112 ? 0.450 1.508 12.493 1.00 95.00 112 LEU A O 1
ATOM 828 N N . GLU A 1 113 ? -0.648 3.256 11.561 1.00 97.12 113 GLU A N 1
ATOM 829 C CA . GLU A 1 113 ? -1.906 3.113 12.289 1.00 97.12 113 GLU A CA 1
ATOM 830 C C . GLU A 1 113 ? -3.092 3.445 11.376 1.00 97.12 113 GLU A C 1
ATOM 832 O O . GLU A 1 113 ? -2.994 4.306 10.497 1.00 97.12 113 GLU A O 1
ATOM 837 N N . VAL A 1 114 ? -4.225 2.787 11.613 1.00 98.38 114 VAL A N 1
ATOM 838 C CA . VAL A 1 114 ? -5.510 3.082 10.965 1.00 98.38 114 VAL A CA 1
ATOM 839 C C . VAL A 1 114 ? -6.565 3.236 12.046 1.00 98.38 114 VAL A C 1
ATOM 841 O O . VAL A 1 114 ? -6.689 2.362 12.905 1.00 98.38 114 VAL A O 1
ATOM 844 N N . ASP A 1 115 ? -7.335 4.323 12.013 1.00 98.06 115 ASP A N 1
ATOM 845 C CA . ASP A 1 115 ? -8.459 4.468 12.935 1.00 98.06 115 ASP A CA 1
ATOM 846 C C . ASP A 1 115 ? -9.771 3.872 12.420 1.00 98.06 115 ASP A C 1
ATOM 848 O O . ASP A 1 115 ? -9.926 3.618 11.228 1.00 98.06 115 ASP A O 1
ATOM 852 N N . LEU A 1 116 ? -10.748 3.683 13.312 1.00 98.06 116 LEU A N 1
ATOM 853 C CA . LEU A 1 116 ? -12.051 3.093 12.977 1.00 98.06 116 LEU A CA 1
ATOM 854 C C . LEU A 1 116 ? -12.895 3.925 11.992 1.00 98.06 116 LEU A C 1
ATOM 856 O O . LEU A 1 116 ? -13.875 3.420 11.445 1.00 98.06 116 LEU A O 1
ATOM 860 N N . PHE A 1 117 ? -12.506 5.173 11.715 1.00 96.38 117 PHE A N 1
ATOM 861 C CA . PHE A 1 117 ? -13.120 6.016 10.685 1.00 96.38 117 PHE A CA 1
ATOM 862 C C . PHE A 1 117 ? -12.458 5.827 9.309 1.00 96.38 117 PHE A C 1
ATOM 864 O O . PHE A 1 117 ? -12.993 6.279 8.289 1.00 96.38 117 PHE A O 1
ATOM 871 N N . GLY A 1 118 ? -11.315 5.142 9.268 1.00 96.94 118 GLY A N 1
ATOM 872 C CA . GLY A 1 118 ? -10.503 4.885 8.086 1.00 96.94 118 GLY A CA 1
ATOM 873 C C . GLY A 1 118 ? -9.450 5.956 7.811 1.00 96.94 118 GLY A C 1
ATOM 874 O O . GLY A 1 118 ? -8.944 6.004 6.694 1.00 96.94 118 GLY A O 1
ATOM 875 N N . GLN A 1 119 ? -9.136 6.838 8.765 1.00 97.25 119 GLN A N 1
ATOM 876 C CA . GLN A 1 119 ? -7.978 7.726 8.634 1.00 97.25 119 GLN A CA 1
ATOM 877 C C . GLN A 1 119 ? -6.695 6.931 8.855 1.00 97.25 119 GLN A C 1
ATOM 879 O O . GLN A 1 119 ? -6.651 6.044 9.709 1.00 97.25 119 GLN A O 1
ATOM 884 N N . ILE A 1 120 ? -5.646 7.266 8.105 1.00 97.19 120 ILE A N 1
ATOM 885 C CA . ILE A 1 120 ? -4.410 6.484 8.092 1.00 97.19 120 ILE A CA 1
ATOM 886 C C . ILE A 1 120 ? -3.222 7.376 8.429 1.00 97.19 120 ILE A C 1
ATOM 888 O O . ILE A 1 120 ? -2.945 8.361 7.740 1.00 97.19 120 ILE A O 1
ATOM 892 N N . ASN A 1 121 ? -2.490 6.986 9.466 1.00 96.00 121 ASN A N 1
ATOM 893 C CA . ASN A 1 121 ? -1.173 7.510 9.793 1.00 96.00 121 ASN A CA 1
ATOM 894 C C . ASN A 1 121 ? -0.113 6.665 9.071 1.00 96.00 121 ASN A C 1
ATOM 896 O O . ASN A 1 121 ? -0.082 5.439 9.213 1.00 96.00 121 ASN A O 1
ATOM 900 N N . CYS A 1 122 ? 0.746 7.316 8.286 1.00 93.06 122 CYS A N 1
ATOM 901 C CA . CYS A 1 122 ? 1.749 6.641 7.457 1.00 93.06 122 CYS A CA 1
ATOM 902 C C . CYS A 1 122 ? 3.192 6.922 7.889 1.00 93.06 122 CYS A C 1
ATOM 904 O O . CYS A 1 122 ? 4.095 6.205 7.461 1.00 93.06 122 CYS A O 1
ATOM 906 N N . ASP A 1 123 ? 3.429 7.953 8.701 1.00 92.19 123 ASP A N 1
ATOM 907 C CA . ASP A 1 123 ? 4.770 8.514 8.857 1.00 92.19 123 ASP A CA 1
ATOM 908 C C . ASP A 1 123 ? 5.130 8.987 10.263 1.00 92.19 123 ASP A C 1
ATOM 910 O O . ASP A 1 123 ? 6.303 9.261 10.508 1.00 92.19 123 ASP A O 1
ATOM 914 N N . THR A 1 124 ? 4.176 9.046 11.192 1.00 93.06 124 THR A N 1
ATOM 915 C CA . THR A 1 124 ? 4.396 9.630 12.513 1.00 93.06 124 THR A CA 1
ATOM 916 C C . THR A 1 124 ? 4.272 8.577 13.608 1.00 93.06 124 THR A C 1
ATOM 918 O O . THR A 1 124 ? 3.298 7.836 13.665 1.00 93.06 124 THR A O 1
ATOM 921 N N . LEU A 1 125 ? 5.233 8.510 14.525 1.00 90.50 125 LEU A N 1
ATOM 922 C CA . LEU A 1 125 ? 5.174 7.631 15.693 1.00 90.50 125 LEU A CA 1
ATOM 923 C C . LEU A 1 125 ? 5.614 8.414 16.929 1.00 90.50 125 LEU A C 1
ATOM 925 O O . LEU A 1 125 ? 6.686 9.013 16.937 1.00 90.50 125 LEU A O 1
ATOM 929 N N . GLY A 1 126 ? 4.778 8.447 17.971 1.00 86.56 126 GLY A N 1
ATOM 930 C CA . GLY A 1 126 ? 5.082 9.202 19.195 1.00 86.56 126 GLY A CA 1
ATOM 931 C C . GLY A 1 126 ? 5.284 10.707 18.965 1.00 86.56 126 GLY A C 1
ATOM 932 O O . GLY A 1 126 ? 6.087 11.327 19.654 1.00 86.56 126 GLY A O 1
ATOM 933 N N . GLY A 1 127 ? 4.607 11.290 17.968 1.00 88.56 127 GLY A N 1
ATOM 934 C CA . GLY A 1 127 ? 4.765 12.704 17.603 1.00 88.56 127 GLY A CA 1
ATOM 935 C C . GLY A 1 127 ? 6.025 13.031 16.803 1.00 88.56 127 GLY A C 1
ATOM 936 O O . GLY A 1 127 ? 6.309 14.206 16.593 1.00 88.56 127 GLY A O 1
ATOM 937 N N . GLN A 1 128 ? 6.787 12.024 16.371 1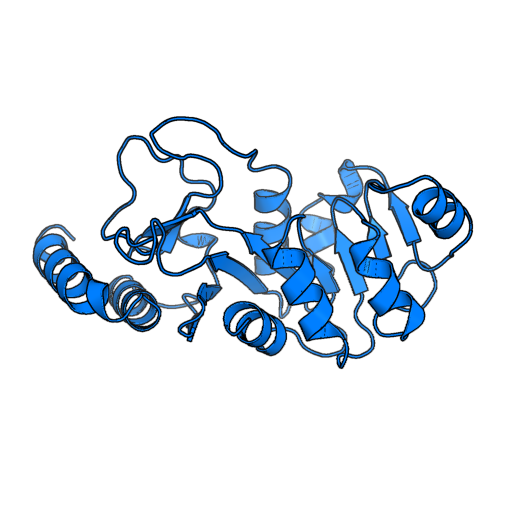.00 91.44 128 GLN A N 1
ATOM 938 C CA . GLN A 1 128 ? 7.990 12.198 15.561 1.00 91.44 128 GLN A CA 1
ATOM 939 C C . GLN A 1 128 ? 7.792 11.599 14.172 1.00 91.44 128 GLN A C 1
ATOM 941 O O . GLN A 1 128 ? 7.234 10.509 14.035 1.00 91.44 128 GLN A O 1
ATOM 946 N N . LEU A 1 129 ? 8.292 12.291 13.149 1.00 90.56 129 LEU A N 1
ATOM 947 C CA . LEU A 1 129 ? 8.348 11.755 11.793 1.00 90.56 129 LEU A CA 1
ATOM 948 C C . LEU A 1 129 ? 9.381 10.624 11.736 1.00 90.56 129 LEU A C 1
ATOM 950 O O . LEU A 1 129 ? 10.565 10.830 11.996 1.00 90.56 129 LEU A O 1
ATOM 954 N N . VAL A 1 130 ? 8.920 9.426 11.390 1.00 89.62 130 VAL A N 1
ATOM 955 C CA . VAL A 1 130 ? 9.739 8.219 11.200 1.00 89.62 130 VAL A CA 1
ATOM 956 C C . VAL A 1 130 ? 9.829 7.801 9.733 1.00 89.62 130 VAL A C 1
ATOM 958 O O . VAL A 1 130 ? 10.682 6.993 9.370 1.00 89.62 130 VAL A O 1
ATOM 961 N N . ALA A 1 131 ? 8.960 8.352 8.888 1.00 82.50 131 ALA A N 1
ATOM 962 C CA . ALA A 1 131 ? 9.008 8.227 7.439 1.00 82.50 131 ALA A CA 1
ATOM 963 C C . ALA A 1 131 ? 8.598 9.560 6.791 1.00 82.50 131 ALA A C 1
ATOM 965 O O . ALA A 1 131 ? 8.236 10.511 7.476 1.00 82.50 131 ALA A O 1
ATOM 966 N N . GLY A 1 132 ? 8.677 9.639 5.465 1.00 75.06 132 GLY A N 1
ATOM 967 C CA . GLY A 1 132 ? 8.062 10.721 4.701 1.00 75.06 132 GLY A CA 1
ATOM 968 C C . GLY A 1 132 ? 6.871 10.191 3.915 1.00 75.06 132 GLY A C 1
ATOM 969 O O . GLY A 1 132 ? 6.949 9.097 3.356 1.00 75.06 132 GLY A O 1
ATOM 970 N N . VAL A 1 133 ? 5.799 10.982 3.819 1.00 73.50 133 VAL A N 1
ATOM 971 C CA . VAL A 1 133 ? 4.613 10.646 3.009 1.00 73.50 133 VAL A CA 1
ATOM 972 C C . VAL A 1 133 ? 4.960 10.416 1.525 1.00 73.50 133 VAL A C 1
ATOM 974 O O . VAL A 1 133 ? 4.342 9.595 0.847 1.00 73.50 133 VAL A O 1
ATOM 977 N N . GLY A 1 134 ? 6.000 11.098 1.028 1.00 84.50 134 GLY A N 1
ATOM 978 C CA . GLY A 1 134 ? 6.558 10.901 -0.309 1.00 84.50 134 GLY A CA 1
ATOM 979 C C . GLY A 1 134 ? 5.508 11.012 -1.419 1.00 84.50 134 GLY A C 1
ATOM 980 O O . GLY A 1 134 ? 4.662 11.903 -1.410 1.00 84.50 134 GLY A O 1
ATOM 981 N N . GLY A 1 135 ? 5.564 10.089 -2.381 1.00 91.19 135 GLY A N 1
ATOM 982 C CA . GLY A 1 135 ? 4.626 10.024 -3.504 1.00 91.19 135 GLY A CA 1
ATOM 983 C C . GLY A 1 135 ? 3.270 9.385 -3.194 1.00 91.19 135 GLY A C 1
ATOM 984 O O . GLY A 1 135 ? 2.402 9.378 -4.067 1.00 91.19 135 GLY A O 1
ATOM 985 N N . MET A 1 136 ? 3.069 8.848 -1.983 1.00 93.25 136 MET A N 1
ATOM 986 C CA . MET A 1 136 ? 1.867 8.083 -1.623 1.00 93.25 136 MET A CA 1
ATOM 987 C C . MET A 1 136 ? 0.554 8.825 -1.927 1.00 93.25 136 MET A C 1
ATOM 989 O O . MET A 1 136 ? -0.318 8.208 -2.542 1.00 93.25 136 MET A O 1
ATOM 993 N N . PRO A 1 137 ? 0.396 10.134 -1.630 1.00 93.56 137 PRO A N 1
ATOM 994 C CA . PRO A 1 137 ? -0.855 10.832 -1.913 1.00 93.56 137 PRO A CA 1
ATOM 995 C C . PRO A 1 137 ? -1.194 10.861 -3.408 1.00 93.56 137 PRO A C 1
ATOM 997 O O . PRO A 1 137 ? -2.361 10.723 -3.777 1.00 93.56 137 PRO A O 1
ATOM 1000 N N . ALA A 1 138 ? -0.184 10.990 -4.277 1.00 95.69 138 ALA A N 1
ATOM 1001 C CA . ALA A 1 138 ? -0.376 10.993 -5.724 1.00 95.69 138 ALA A CA 1
ATOM 1002 C C . ALA A 1 138 ? -0.779 9.606 -6.244 1.00 95.69 138 ALA A C 1
ATOM 1004 O O . ALA A 1 138 ? -1.739 9.493 -7.004 1.00 95.69 138 ALA A O 1
ATOM 1005 N N . PHE A 1 139 ? -0.099 8.546 -5.793 1.00 97.62 139 PHE A N 1
ATOM 1006 C CA . PHE A 1 139 ? -0.413 7.175 -6.203 1.00 97.62 139 PHE A CA 1
ATOM 1007 C C . PHE A 1 139 ? -1.769 6.703 -5.689 1.00 97.62 139 PHE A C 1
ATOM 1009 O O . PHE A 1 139 ? -2.536 6.134 -6.461 1.00 97.62 139 PHE A O 1
ATOM 1016 N N . ALA A 1 140 ? -2.104 6.976 -4.428 1.00 96.69 140 ALA A N 1
ATOM 1017 C CA . ALA A 1 140 ? -3.403 6.613 -3.875 1.00 96.69 140 ALA A CA 1
ATOM 1018 C C . ALA A 1 140 ? -4.547 7.370 -4.576 1.00 96.69 140 ALA A C 1
ATOM 1020 O O . ALA A 1 140 ? -5.553 6.761 -4.936 1.00 96.69 140 ALA A O 1
ATOM 1021 N N . SER A 1 141 ? -4.372 8.668 -4.860 1.00 96.75 141 SER A N 1
ATOM 1022 C CA . SER A 1 141 ? -5.381 9.453 -5.593 1.00 96.75 141 SER A CA 1
ATOM 1023 C C . SER A 1 141 ? -5.521 8.978 -7.040 1.00 96.75 141 SER A C 1
ATOM 1025 O O . SER A 1 141 ? -6.629 8.828 -7.547 1.00 96.75 141 SER A O 1
ATOM 1027 N N . GLY A 1 142 ? -4.399 8.693 -7.704 1.00 98.06 142 GLY A N 1
ATOM 1028 C CA . GLY A 1 142 ? -4.397 8.142 -9.055 1.00 98.06 142 GLY A CA 1
ATOM 1029 C C . GLY A 1 142 ? -5.048 6.758 -9.126 1.00 98.06 142 GLY A C 1
ATOM 1030 O O . GLY A 1 142 ? -5.799 6.494 -10.058 1.00 98.06 142 GLY A O 1
ATOM 1031 N N . ALA A 1 143 ? -4.842 5.905 -8.117 1.00 98.12 143 ALA A N 1
ATOM 1032 C CA . ALA A 1 143 ? -5.496 4.602 -8.020 1.00 98.12 143 ALA A CA 1
ATOM 1033 C C . ALA A 1 143 ? -7.019 4.713 -7.873 1.00 98.12 143 ALA A C 1
ATOM 1035 O O . ALA A 1 143 ? -7.734 3.946 -8.508 1.00 98.12 143 ALA A O 1
ATOM 1036 N N . GLN A 1 144 ? -7.527 5.680 -7.102 1.00 96.25 144 GLN A N 1
ATOM 1037 C CA . GLN A 1 144 ? -8.975 5.906 -6.997 1.00 96.25 144 GLN A CA 1
ATOM 1038 C C . GLN A 1 144 ? -9.607 6.394 -8.305 1.00 96.25 144 GLN A C 1
ATOM 1040 O O . GLN A 1 144 ? -10.762 6.078 -8.586 1.00 96.25 144 GLN A O 1
ATOM 1045 N N . LEU A 1 145 ? -8.866 7.175 -9.095 1.00 97.50 145 LEU A N 1
ATOM 1046 C CA . LEU A 1 145 ? -9.330 7.689 -10.385 1.00 97.50 145 LEU A CA 1
ATOM 1047 C C . LEU A 1 145 ? -9.151 6.678 -11.528 1.00 97.50 145 LEU A C 1
ATOM 1049 O O . LEU A 1 145 ? -9.825 6.783 -12.551 1.00 97.50 145 LEU A O 1
ATOM 1053 N N . SER A 1 146 ? -8.257 5.705 -11.356 1.00 98.56 146 SER A N 1
ATOM 1054 C CA . SER A 1 146 ? -8.018 4.624 -12.308 1.00 98.56 146 SER A CA 1
ATOM 1055 C C . SER A 1 146 ? -9.231 3.702 -12.421 1.00 98.56 146 SER A C 1
ATOM 1057 O O . SER A 1 146 ? -9.809 3.239 -11.432 1.00 98.56 146 SER A O 1
ATOM 1059 N N . ARG A 1 147 ? -9.604 3.359 -13.656 1.00 98.31 147 ARG A N 1
ATOM 1060 C CA . ARG A 1 147 ? -10.660 2.377 -13.914 1.00 98.31 147 ARG A CA 1
ATOM 1061 C C . ARG A 1 147 ? -10.216 1.003 -13.409 1.00 98.31 147 ARG A C 1
ATOM 1063 O O . ARG A 1 147 ? -9.281 0.408 -13.934 1.00 98.31 147 ARG A O 1
ATOM 1070 N N . GLY A 1 148 ? -10.909 0.487 -12.394 1.00 97.81 148 GLY A N 1
ATOM 1071 C CA . GLY A 1 148 ? -10.527 -0.764 -11.725 1.00 97.81 148 GLY A CA 1
ATOM 1072 C C . GLY A 1 148 ? -9.329 -0.624 -10.777 1.00 97.81 148 GLY A C 1
ATOM 1073 O O . GLY A 1 148 ? -8.803 -1.634 -10.296 1.00 97.81 148 GLY A O 1
ATOM 1074 N N . GLY A 1 149 ? -8.887 0.606 -10.506 1.00 98.19 149 GLY A N 1
ATOM 1075 C CA . GLY A 1 149 ? -7.801 0.881 -9.583 1.00 98.19 149 GLY A CA 1
ATOM 1076 C C . GLY A 1 149 ? -8.181 0.660 -8.118 1.00 98.19 149 GLY A C 1
ATOM 1077 O O . GLY A 1 149 ? -9.358 0.554 -7.758 1.00 98.19 149 GLY A O 1
ATOM 1078 N N . ARG A 1 150 ? -7.155 0.480 -7.283 1.00 97.81 150 ARG A N 1
ATOM 1079 C CA . ARG A 1 150 ? -7.269 0.108 -5.863 1.00 97.81 150 ARG A CA 1
ATOM 1080 C C . ARG A 1 150 ? -6.156 0.778 -5.051 1.00 97.81 150 ARG A C 1
ATOM 1082 O O . ARG A 1 150 ? -4.982 0.503 -5.298 1.00 97.81 150 ARG A O 1
ATOM 1089 N N . ALA A 1 151 ? -6.506 1.595 -4.056 1.00 97.62 151 ALA A N 1
ATOM 1090 C CA . ALA A 1 151 ? -5.552 2.096 -3.061 1.00 97.62 151 ALA A CA 1
ATOM 1091 C C . ALA A 1 151 ? -5.487 1.161 -1.833 1.00 97.62 151 ALA A C 1
ATOM 1093 O O . ALA A 1 151 ? -6.380 1.132 -0.986 1.00 97.62 151 ALA A O 1
ATOM 1094 N N . VAL A 1 152 ? -4.419 0.376 -1.728 1.00 98.12 152 VAL A N 1
ATOM 1095 C CA . VAL A 1 152 ? -4.204 -0.606 -0.659 1.00 98.12 152 VAL A CA 1
ATOM 1096 C C . VAL A 1 152 ? -3.277 -0.029 0.409 1.00 98.12 152 VAL A C 1
ATOM 1098 O O . VAL A 1 152 ? -2.188 0.453 0.103 1.00 98.12 152 VAL A O 1
ATOM 1101 N N . PHE A 1 153 ? -3.681 -0.133 1.672 1.00 97.56 153 PHE A N 1
ATOM 1102 C CA . PHE A 1 153 ? -2.888 0.243 2.839 1.00 97.56 153 PHE A CA 1
ATOM 1103 C C . PHE A 1 153 ? -2.658 -0.977 3.724 1.00 97.56 153 PHE A C 1
ATOM 1105 O O . PHE A 1 153 ? -3.596 -1.557 4.264 1.00 97.56 153 PHE A O 1
ATOM 1112 N N . ALA A 1 154 ? -1.401 -1.377 3.872 1.00 97.38 154 ALA A N 1
ATOM 1113 C CA . ALA A 1 154 ? -1.019 -2.580 4.589 1.00 97.38 154 ALA A CA 1
ATOM 1114 C C . ALA A 1 154 ? -0.246 -2.251 5.870 1.00 97.38 154 ALA A C 1
ATOM 1116 O O . ALA A 1 154 ? 0.697 -1.455 5.866 1.00 97.38 154 ALA A O 1
ATOM 1117 N N . LEU A 1 155 ? -0.619 -2.910 6.964 1.00 96.81 155 LEU A N 1
ATOM 1118 C CA . LEU A 1 155 ? 0.042 -2.806 8.261 1.00 96.81 155 LEU A CA 1
ATOM 1119 C C . LEU A 1 155 ? -0.089 -4.112 9.037 1.00 96.81 155 LEU A C 1
ATOM 1121 O O . LEU A 1 155 ? -1.083 -4.815 8.909 1.00 96.81 155 LEU A O 1
ATOM 1125 N N . LEU A 1 156 ? 0.895 -4.421 9.882 1.00 97.25 156 LEU A N 1
ATOM 1126 C CA . LEU A 1 156 ? 0.663 -5.425 10.919 1.00 97.25 156 LEU A CA 1
ATOM 1127 C C . LEU A 1 156 ? -0.434 -4.920 11.857 1.00 97.25 156 LEU A C 1
ATOM 1129 O O . LEU A 1 156 ? -0.485 -3.727 12.149 1.00 97.25 156 LEU A O 1
ATOM 1133 N N . SER A 1 157 ? -1.288 -5.811 12.344 1.00 97.75 157 SER A N 1
ATOM 1134 C CA . SER A 1 157 ? -2.410 -5.444 13.210 1.00 97.75 157 SER A CA 1
ATOM 1135 C C . SER A 1 157 ? -1.966 -4.955 14.593 1.00 97.75 157 SER A C 1
ATOM 1137 O O . SER A 1 157 ? -2.712 -4.246 15.269 1.00 97.75 157 SER A O 1
ATOM 1139 N N . SER A 1 158 ? -0.741 -5.300 15.006 1.00 97.12 158 SER A N 1
ATOM 1140 C CA . SER A 1 158 ? -0.163 -4.939 16.298 1.00 97.12 158 SER A CA 1
ATOM 1141 C C . SER A 1 158 ? 1.358 -4.717 16.243 1.00 97.12 158 SER A C 1
ATOM 1143 O O . SER A 1 158 ? 2.048 -5.067 15.282 1.00 97.12 158 SER A O 1
ATOM 1145 N N . ALA A 1 159 ? 1.889 -4.098 17.294 1.00 94.00 159 ALA A N 1
ATOM 1146 C CA . ALA A 1 159 ? 3.300 -3.857 17.569 1.00 94.00 159 ALA A CA 1
ATOM 1147 C C . ALA A 1 159 ? 3.662 -4.344 18.983 1.00 94.00 159 ALA A C 1
ATOM 1149 O O . ALA A 1 159 ? 2.818 -4.864 19.713 1.00 94.00 159 ALA A O 1
ATOM 1150 N N . SER A 1 160 ? 4.935 -4.199 19.368 1.00 93.25 160 SER A N 1
ATOM 1151 C CA . SER A 1 160 ? 5.423 -4.540 20.715 1.00 93.25 160 SER A CA 1
ATOM 1152 C C . SER A 1 160 ? 5.019 -5.954 21.157 1.00 93.25 160 SER A C 1
ATOM 1154 O O . SER A 1 160 ? 4.500 -6.160 22.251 1.00 93.25 160 SER A O 1
ATOM 1156 N N . ARG A 1 161 ? 5.233 -6.937 20.268 1.00 91.31 161 ARG A N 1
ATOM 1157 C CA . ARG A 1 161 ? 4.856 -8.352 20.462 1.00 91.31 161 ARG A CA 1
ATOM 1158 C C . ARG A 1 161 ? 3.362 -8.557 20.763 1.00 91.31 161 ARG A C 1
ATOM 1160 O O . ARG A 1 161 ? 3.015 -9.372 21.605 1.00 91.31 161 ARG A O 1
ATOM 1167 N N . GLY A 1 162 ? 2.494 -7.809 20.087 1.00 92.19 162 GLY A N 1
ATOM 1168 C CA . GLY A 1 162 ? 1.042 -7.949 20.210 1.00 92.19 162 GLY A CA 1
ATOM 1169 C C . GLY A 1 162 ? 0.399 -7.016 21.231 1.00 92.19 162 GLY A C 1
ATOM 1170 O O . GLY A 1 162 ? -0.814 -6.874 21.226 1.00 92.19 162 GLY A O 1
ATOM 1171 N N . THR A 1 163 ? 1.180 -6.336 22.072 1.00 94.12 163 THR A N 1
ATOM 1172 C CA . THR A 1 163 ? 0.633 -5.514 23.169 1.00 94.12 163 THR A CA 1
ATOM 1173 C C . THR A 1 163 ? 0.053 -4.175 22.720 1.00 94.12 163 THR A C 1
ATOM 1175 O O . THR A 1 163 ? -0.802 -3.624 23.406 1.00 94.12 163 THR A O 1
ATOM 1178 N N . VAL A 1 164 ? 0.484 -3.647 21.572 1.00 95.69 164 VAL A N 1
ATOM 1179 C CA . VAL A 1 164 ? 0.025 -2.349 21.056 1.00 95.69 164 VAL A CA 1
ATOM 1180 C C . VAL A 1 164 ? -0.732 -2.570 19.755 1.00 95.69 164 VAL A C 1
ATOM 1182 O O . VAL A 1 164 ? -0.128 -2.995 18.773 1.00 95.69 164 VAL A O 1
ATOM 1185 N N . SER A 1 165 ? -2.034 -2.282 19.721 1.00 97.94 165 SER A N 1
ATOM 1186 C CA . SER A 1 165 ? -2.814 -2.341 18.478 1.00 97.94 165 SER A CA 1
ATOM 1187 C C . SER A 1 165 ? -2.391 -1.242 17.501 1.00 97.94 165 SER A C 1
ATOM 1189 O O . SER A 1 165 ? -2.086 -0.125 17.910 1.00 97.94 165 SER A O 1
ATOM 1191 N N . ARG A 1 166 ? -2.412 -1.551 16.202 1.00 97.69 166 ARG A N 1
ATOM 1192 C CA . ARG A 1 166 ? -2.246 -0.575 15.109 1.00 97.69 166 ARG A CA 1
ATOM 1193 C C . ARG A 1 166 ? -3.556 -0.237 14.401 1.00 97.69 166 ARG A C 1
ATOM 1195 O O . ARG A 1 166 ? -3.607 0.711 13.624 1.00 97.69 166 ARG A O 1
ATOM 1202 N N . ILE A 1 167 ? -4.623 -0.978 14.691 1.00 98.62 167 ILE A N 1
ATOM 1203 C CA . ILE A 1 167 ? -5.988 -0.505 14.455 1.00 98.62 167 ILE A CA 1
ATOM 1204 C C . ILE A 1 167 ? -6.439 0.165 15.744 1.00 98.62 167 ILE A C 1
ATOM 1206 O O . ILE A 1 167 ? -6.454 -0.476 16.793 1.00 98.62 167 ILE A O 1
ATOM 1210 N N . VAL A 1 168 ? -6.746 1.456 15.686 1.00 97.88 168 VAL A N 1
ATOM 1211 C CA . VAL A 1 168 ? -6.992 2.281 16.876 1.00 97.88 168 VAL A CA 1
ATOM 1212 C C . VAL A 1 168 ? -8.401 2.875 16.849 1.00 97.88 168 VAL A C 1
ATOM 1214 O O . VAL A 1 168 ? -8.947 3.095 15.771 1.00 97.88 168 VAL A O 1
ATOM 1217 N N . PRO A 1 169 ? -9.021 3.191 18.000 1.00 96.81 169 PRO A N 1
ATOM 1218 C CA . PRO A 1 169 ? -10.334 3.840 18.008 1.00 96.81 169 PRO A CA 1
ATOM 1219 C C . PRO A 1 169 ? -10.342 5.167 17.238 1.00 96.81 169 PRO A C 1
ATOM 1221 O O . PRO A 1 169 ? -11.265 5.461 16.480 1.00 96.81 169 PRO A O 1
ATOM 1224 N N . ARG A 1 170 ? -9.285 5.963 17.429 1.00 95.75 170 ARG A N 1
ATOM 1225 C CA . ARG A 1 170 ? -9.063 7.257 16.784 1.00 95.75 170 ARG A CA 1
ATOM 1226 C C . ARG A 1 170 ? -7.567 7.537 16.738 1.00 95.75 170 ARG A C 1
ATOM 1228 O O . ARG A 1 170 ? -6.872 7.215 17.702 1.00 95.75 170 ARG A O 1
ATOM 1235 N N . LEU A 1 171 ? -7.081 8.146 15.657 1.00 95.94 171 LEU A N 1
ATOM 1236 C CA . LEU A 1 171 ? -5.705 8.641 15.629 1.00 95.94 171 LEU A CA 1
ATOM 1237 C C . LEU A 1 171 ? -5.522 9.681 16.745 1.00 95.94 171 LEU A C 1
ATOM 1239 O O . LEU A 1 171 ? -6.380 10.546 16.949 1.00 95.94 171 LEU A O 1
ATOM 1243 N N . ASN A 1 172 ? -4.432 9.560 17.504 1.00 90.94 172 ASN A N 1
ATOM 1244 C CA . ASN A 1 172 ? -4.139 10.479 18.603 1.00 90.94 172 ASN A CA 1
ATOM 1245 C C . ASN A 1 172 ? -3.675 11.850 18.071 1.00 90.94 172 ASN A C 1
ATOM 1247 O O . ASN A 1 172 ? -3.318 11.991 16.905 1.00 90.94 172 ASN A O 1
ATOM 1251 N N . THR A 1 173 ? -3.653 12.872 18.930 1.00 90.25 173 THR A N 1
ATOM 1252 C CA . THR A 1 173 ? -3.290 14.255 18.554 1.00 90.25 173 THR A CA 1
ATOM 1253 C C . THR A 1 173 ? -1.844 14.426 18.094 1.00 90.25 173 THR A C 1
ATOM 1255 O O . THR A 1 173 ? -1.501 15.458 17.529 1.00 90.25 173 THR A O 1
ATOM 1258 N N . SER A 1 174 ? -0.987 13.445 18.367 1.00 90.62 174 SER A N 1
ATOM 1259 C CA . SER A 1 174 ? 0.410 13.428 17.945 1.00 90.62 174 SER A CA 1
ATOM 1260 C C . SER A 1 174 ? 0.611 12.677 16.627 1.00 90.62 174 SER A C 1
ATOM 1262 O O . SER A 1 174 ? 1.729 12.660 16.126 1.00 90.62 174 SER A O 1
ATOM 1264 N N . ALA A 1 175 ? -0.425 12.051 16.064 1.00 92.50 175 ALA A N 1
ATOM 1265 C CA . ALA A 1 175 ? -0.373 11.403 14.761 1.00 92.50 175 ALA A CA 1
ATOM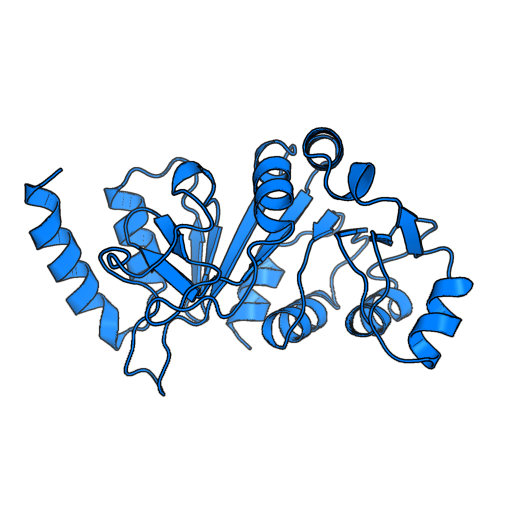 1266 C C . ALA A 1 175 ? -0.753 12.395 13.655 1.00 92.50 175 ALA A C 1
ATOM 1268 O O . ALA A 1 175 ? -1.730 13.138 13.774 1.00 92.50 175 ALA A O 1
ATOM 1269 N N . LEU A 1 176 ? -0.006 12.371 12.553 1.00 92.25 176 LEU A N 1
ATOM 1270 C CA . LEU A 1 176 ? -0.338 13.123 11.349 1.00 92.25 176 LEU A CA 1
ATOM 1271 C C . LEU A 1 176 ? -1.095 12.216 10.376 1.00 92.25 176 LEU A C 1
ATOM 1273 O O . LEU A 1 176 ? -0.726 11.063 10.143 1.00 92.25 176 LEU A O 1
ATOM 1277 N N . VAL A 1 177 ? -2.191 12.731 9.821 1.00 94.31 177 VAL A N 1
ATOM 1278 C CA . VAL A 1 177 ? -3.001 11.991 8.849 1.00 94.31 177 VAL A CA 1
ATOM 1279 C C . VAL A 1 177 ? -2.279 12.006 7.504 1.00 94.31 177 VAL A C 1
ATOM 1281 O O . VAL A 1 177 ? -2.250 13.029 6.825 1.00 94.31 177 VAL A O 1
ATOM 1284 N N . GLY A 1 178 ? -1.719 10.860 7.114 1.00 92.50 178 GLY A N 1
ATOM 1285 C CA . GLY A 1 178 ? -1.074 10.671 5.813 1.00 92.50 178 GLY A CA 1
ATOM 1286 C C . GLY A 1 178 ? -2.083 10.421 4.692 1.00 92.50 178 GLY A C 1
ATOM 1287 O O . GLY A 1 178 ? -1.932 10.950 3.594 1.00 92.50 178 GLY A O 1
ATOM 1288 N N . ALA A 1 179 ? -3.145 9.659 4.977 1.00 94.94 179 ALA A N 1
ATOM 1289 C CA . ALA A 1 179 ? -4.279 9.497 4.074 1.00 94.94 179 ALA A CA 1
ATOM 1290 C C . ALA A 1 179 ? -5.593 9.767 4.813 1.00 94.94 179 ALA A C 1
ATOM 1292 O O . ALA A 1 179 ? -5.917 9.137 5.825 1.00 94.94 179 ALA A O 1
ATOM 1293 N N . ALA A 1 180 ? -6.359 10.728 4.295 1.00 94.69 180 ALA A N 1
ATOM 1294 C CA . ALA A 1 180 ? -7.693 11.019 4.795 1.00 94.69 180 ALA A CA 1
ATOM 1295 C C . ALA A 1 180 ? -8.625 9.823 4.558 1.00 94.69 180 ALA A C 1
ATOM 1297 O O . ALA A 1 180 ? -8.450 9.066 3.605 1.00 94.69 180 ALA A O 1
ATOM 1298 N N . ARG A 1 181 ? -9.689 9.705 5.362 1.00 93.88 181 ARG A N 1
ATOM 1299 C CA . ARG A 1 181 ? -10.646 8.583 5.276 1.00 93.88 181 ARG A CA 1
ATOM 1300 C C . ARG A 1 181 ? -11.223 8.333 3.878 1.00 93.88 181 ARG A C 1
ATOM 1302 O O . ARG A 1 181 ? -11.587 7.205 3.562 1.00 93.88 181 ARG A O 1
ATOM 1309 N N . HIS A 1 182 ? -11.325 9.379 3.059 1.00 91.06 182 HIS A N 1
ATOM 1310 C CA . HIS A 1 182 ? -11.862 9.307 1.700 1.00 91.06 182 HIS A CA 1
ATOM 1311 C C . HIS A 1 182 ? -10.890 8.661 0.707 1.00 91.06 182 HIS A C 1
ATOM 1313 O O . HIS A 1 182 ? -11.343 8.151 -0.306 1.00 91.06 182 HIS A O 1
ATOM 1319 N N . LEU A 1 183 ? -9.591 8.645 1.024 1.00 91.69 183 LEU A N 1
ATOM 1320 C CA . LEU A 1 183 ? -8.531 8.048 0.210 1.00 91.69 183 LEU A CA 1
ATOM 1321 C C . LEU A 1 183 ? -8.288 6.561 0.540 1.00 91.69 183 LEU A C 1
ATOM 1323 O O . LEU A 1 183 ? -7.631 5.842 -0.207 1.00 91.69 183 LEU A O 1
ATOM 1327 N N . ALA A 1 184 ? -8.792 6.100 1.686 1.00 89.38 184 ALA A N 1
ATOM 1328 C CA . ALA A 1 184 ? -8.637 4.729 2.148 1.00 89.38 184 ALA A CA 1
ATOM 1329 C C . ALA A 1 184 ? -9.654 3.801 1.463 1.00 89.38 184 ALA A C 1
ATOM 1331 O O . ALA A 1 184 ? -10.813 3.735 1.892 1.00 89.38 184 ALA A O 1
ATOM 1332 N N . ASP A 1 185 ? -9.215 3.079 0.425 1.00 96.25 185 ASP A N 1
ATOM 1333 C CA . ASP A 1 185 ? -10.030 2.047 -0.225 1.00 96.25 185 ASP A CA 1
ATOM 1334 C C . ASP A 1 185 ? -9.960 0.729 0.537 1.00 96.25 185 ASP A C 1
ATOM 1336 O O . ASP A 1 185 ? -10.979 0.251 1.020 1.00 96.25 185 ASP A O 1
ATOM 1340 N N . ILE A 1 186 ? -8.775 0.121 0.631 1.00 98.50 186 ILE A N 1
ATOM 1341 C CA . ILE A 1 186 ? -8.601 -1.226 1.182 1.00 98.50 186 ILE A CA 1
ATOM 1342 C C . ILE A 1 186 ? -7.516 -1.200 2.254 1.00 98.50 186 ILE A C 1
ATOM 1344 O O . ILE A 1 186 ? -6.404 -0.740 2.004 1.00 98.50 186 ILE A O 1
ATOM 1348 N N . VAL A 1 187 ? -7.819 -1.741 3.433 1.00 98.75 187 VAL A N 1
ATOM 1349 C CA . VAL A 1 187 ? -6.861 -1.921 4.531 1.00 98.75 187 VAL A CA 1
ATOM 1350 C C . VAL A 1 187 ? -6.572 -3.406 4.716 1.00 98.75 187 VAL A C 1
ATOM 1352 O O . VAL A 1 187 ? -7.490 -4.223 4.727 1.00 98.75 187 VAL A O 1
ATOM 1355 N N . VAL A 1 188 ? -5.297 -3.766 4.853 1.00 98.75 188 VAL A N 1
ATOM 1356 C CA . VAL A 1 188 ? -4.850 -5.161 4.942 1.00 98.75 188 VAL A CA 1
ATOM 1357 C C . VAL A 1 188 ? -3.985 -5.372 6.173 1.00 98.75 188 VAL A C 1
ATOM 1359 O O . VAL A 1 188 ? -2.998 -4.664 6.374 1.00 98.75 188 VAL A O 1
ATOM 1362 N N . THR A 1 189 ? -4.314 -6.404 6.945 1.00 98.69 189 THR A N 1
ATOM 1363 C CA . THR A 1 189 ? -3.466 -6.936 8.015 1.00 98.69 189 THR A CA 1
ATOM 1364 C C . THR A 1 189 ? -3.166 -8.414 7.779 1.00 98.69 189 THR A C 1
ATOM 1366 O O . THR A 1 189 ? -3.678 -9.057 6.858 1.00 98.69 189 THR A O 1
ATOM 1369 N N . GLU A 1 190 ? -2.354 -9.001 8.649 1.00 98.19 190 GLU A N 1
ATOM 1370 C CA . GLU A 1 190 ? -2.174 -10.446 8.742 1.00 98.19 190 GLU A CA 1
ATOM 1371 C C . GLU A 1 190 ? -3.465 -11.207 9.095 1.00 98.19 190 GLU A C 1
ATOM 1373 O O . GLU A 1 190 ? -3.517 -12.412 8.872 1.00 98.19 190 GLU A O 1
ATOM 1378 N N . HIS A 1 191 ? -4.514 -10.533 9.583 1.00 98.56 191 HIS A N 1
ATOM 1379 C CA . HIS A 1 191 ? -5.795 -11.155 9.943 1.00 98.56 191 HIS A CA 1
ATOM 1380 C C . HIS A 1 191 ? -6.881 -11.035 8.870 1.00 98.56 191 HIS A C 1
ATOM 1382 O O . HIS A 1 191 ? -7.903 -11.709 8.983 1.00 98.56 191 HIS A O 1
ATOM 1388 N N . GLY A 1 192 ? -6.687 -10.216 7.834 1.00 98.50 192 GLY A N 1
ATOM 1389 C CA . GLY A 1 192 ? -7.629 -10.149 6.721 1.00 98.50 192 GLY A CA 1
ATOM 1390 C C . GLY A 1 192 ? -7.544 -8.872 5.898 1.00 98.50 192 GLY A C 1
ATOM 1391 O O . GLY A 1 192 ? -6.597 -8.092 6.001 1.00 98.50 192 GLY A O 1
ATOM 1392 N N . VAL A 1 193 ? -8.578 -8.678 5.080 1.00 98.75 193 VAL A N 1
ATOM 1393 C CA . VAL A 1 193 ? -8.746 -7.541 4.172 1.00 98.75 193 VAL A CA 1
ATOM 1394 C C . VAL A 1 193 ? -10.054 -6.825 4.507 1.00 98.75 193 VAL A C 1
ATOM 1396 O O . VAL A 1 193 ? -11.114 -7.448 4.538 1.00 98.75 193 VAL A O 1
ATOM 1399 N N . ALA A 1 194 ? -9.986 -5.517 4.737 1.00 98.75 194 ALA A N 1
ATOM 1400 C CA . ALA A 1 194 ? -11.137 -4.645 4.930 1.00 98.75 194 ALA A CA 1
ATOM 1401 C C . ALA A 1 194 ? -11.270 -3.698 3.734 1.00 98.75 194 ALA A C 1
ATOM 1403 O O . ALA A 1 194 ? -10.513 -2.740 3.601 1.00 98.75 194 ALA A O 1
ATOM 1404 N N . ASP A 1 195 ? -12.252 -3.953 2.873 1.00 98.44 195 ASP A N 1
ATOM 1405 C CA . ASP A 1 195 ? -12.658 -3.009 1.832 1.00 98.44 195 ASP A CA 1
ATOM 1406 C C . ASP A 1 195 ? -13.554 -1.930 2.454 1.00 98.44 195 ASP A C 1
ATOM 1408 O O . ASP A 1 195 ? -14.590 -2.242 3.035 1.00 98.44 195 ASP A O 1
ATOM 1412 N N . LEU A 1 196 ? -13.157 -0.666 2.382 1.00 98.25 196 LEU A N 1
ATOM 1413 C CA . LEU A 1 196 ? -13.850 0.486 2.963 1.00 98.25 196 LEU A CA 1
ATOM 1414 C C . LEU A 1 196 ? -14.604 1.309 1.909 1.00 98.25 196 LEU A C 1
ATOM 1416 O O . LEU A 1 196 ? -15.269 2.299 2.249 1.00 98.25 196 LEU A O 1
ATOM 1420 N N . ARG A 1 197 ? -14.518 0.929 0.630 1.00 96.19 197 ARG A N 1
ATOM 1421 C CA . ARG A 1 197 ? -15.195 1.632 -0.464 1.00 96.19 197 ARG A CA 1
ATOM 1422 C C . ARG A 1 197 ? -16.707 1.509 -0.310 1.00 96.19 197 ARG A C 1
ATOM 1424 O O . ARG A 1 197 ? -17.230 0.442 0.009 1.00 96.19 197 ARG A O 1
ATOM 1431 N N . GLY A 1 198 ? -17.406 2.631 -0.483 1.00 94.44 198 GLY A N 1
ATOM 1432 C CA . GLY A 1 198 ? -18.864 2.719 -0.331 1.00 94.44 198 GLY A CA 1
ATOM 1433 C C . GLY A 1 198 ? -19.401 2.441 1.081 1.00 94.44 198 GLY A C 1
ATOM 1434 O O . GLY A 1 198 ? -20.609 2.487 1.276 1.00 94.44 198 GLY A O 1
ATOM 1435 N N . ALA A 1 199 ? -18.538 2.160 2.062 1.00 96.81 199 ALA A N 1
ATOM 1436 C CA . ALA A 1 199 ? -18.947 1.807 3.414 1.00 96.81 199 ALA A CA 1
ATOM 1437 C C . ALA A 1 199 ? -19.278 3.049 4.253 1.00 96.81 199 ALA A C 1
ATOM 1439 O O . ALA A 1 199 ? -18.507 4.015 4.285 1.00 96.81 199 ALA A O 1
ATOM 1440 N N . SER A 1 200 ? -20.379 2.983 5.000 1.00 95.94 200 SER A N 1
ATOM 1441 C CA . SER A 1 200 ? -20.686 3.921 6.083 1.00 95.94 200 SER A CA 1
ATOM 1442 C C . SER A 1 200 ? -19.639 3.854 7.203 1.00 95.94 200 SER A C 1
ATOM 1444 O O . SER A 1 200 ? -18.882 2.888 7.313 1.00 95.94 200 SER A O 1
ATOM 1446 N N . LEU A 1 201 ? -19.605 4.855 8.091 1.00 95.19 201 LEU A N 1
ATOM 1447 C CA . LEU A 1 201 ? -18.659 4.865 9.217 1.00 95.19 201 LEU A CA 1
ATOM 1448 C C . LEU A 1 201 ? -18.809 3.629 10.123 1.00 95.19 201 LEU A C 1
ATOM 1450 O O . LEU A 1 201 ? -17.807 3.056 10.538 1.00 95.19 201 LEU A O 1
ATOM 1454 N N . ALA A 1 202 ? -20.040 3.171 10.370 1.00 96.00 202 ALA A N 1
ATOM 1455 C CA . ALA A 1 202 ? -20.290 1.973 11.171 1.00 96.00 202 ALA A CA 1
ATOM 1456 C C . ALA A 1 202 ? -19.794 0.692 10.483 1.00 96.00 202 ALA A C 1
ATOM 1458 O O . ALA A 1 202 ? -19.215 -0.182 11.129 1.00 96.00 202 ALA A O 1
ATOM 1459 N N . GLU A 1 203 ? -19.976 0.581 9.166 1.00 97.88 203 GLU A N 1
ATOM 1460 C CA . GLU A 1 203 ? -19.446 -0.550 8.402 1.00 97.88 203 GLU A CA 1
ATOM 1461 C C . GLU A 1 203 ? -17.921 -0.528 8.342 1.00 97.88 203 GLU A C 1
ATOM 1463 O O . GLU A 1 203 ? -17.305 -1.586 8.461 1.00 97.88 203 GLU A O 1
ATOM 1468 N N . ARG A 1 204 ? -17.304 0.652 8.202 1.00 98.06 204 ARG A N 1
ATOM 1469 C CA . ARG A 1 204 ? -15.844 0.811 8.255 1.00 98.06 204 ARG A CA 1
ATOM 1470 C C . ARG A 1 204 ? -15.293 0.324 9.586 1.00 98.06 204 ARG A C 1
ATOM 1472 O O . ARG A 1 204 ? -14.425 -0.544 9.578 1.00 98.06 204 ARG A O 1
ATOM 1479 N N . ALA A 1 205 ? -15.849 0.799 10.700 1.00 98.12 205 ALA A N 1
ATOM 1480 C CA . ALA A 1 205 ? -15.448 0.361 12.031 1.00 98.12 205 ALA A CA 1
ATOM 1481 C C . ALA A 1 205 ? -15.566 -1.163 12.176 1.00 98.12 205 ALA A C 1
ATOM 1483 O O . ALA A 1 205 ? -14.591 -1.823 12.526 1.00 98.12 205 ALA A O 1
ATOM 1484 N N . LYS A 1 206 ? -16.712 -1.746 11.795 1.00 98.50 206 LYS A N 1
ATOM 1485 C CA . LYS A 1 206 ? -16.924 -3.202 11.824 1.00 98.50 206 LYS A CA 1
ATOM 1486 C C . LYS A 1 206 ? -15.876 -3.964 11.002 1.00 98.50 206 LYS A C 1
ATOM 1488 O O . LYS A 1 206 ? -15.333 -4.961 11.475 1.00 98.50 206 LYS A O 1
ATOM 1493 N N . ARG A 1 207 ? -15.597 -3.521 9.770 1.00 98.75 207 ARG A N 1
ATOM 1494 C CA . ARG A 1 207 ? -14.632 -4.172 8.864 1.00 98.75 207 ARG A CA 1
ATOM 1495 C C . ARG A 1 207 ? -13.198 -4.052 9.388 1.00 98.75 207 ARG A C 1
ATOM 1497 O O . ARG A 1 207 ? -12.460 -5.028 9.333 1.00 98.75 207 ARG A O 1
ATOM 1504 N N . LEU A 1 208 ? -12.825 -2.899 9.943 1.00 98.88 208 LEU A N 1
ATOM 1505 C CA . LEU A 1 208 ? -11.504 -2.669 10.533 1.00 98.88 208 LEU A CA 1
ATOM 1506 C C . LEU A 1 208 ? -11.294 -3.489 11.812 1.00 98.88 208 LEU A C 1
ATOM 1508 O O . LEU A 1 208 ? 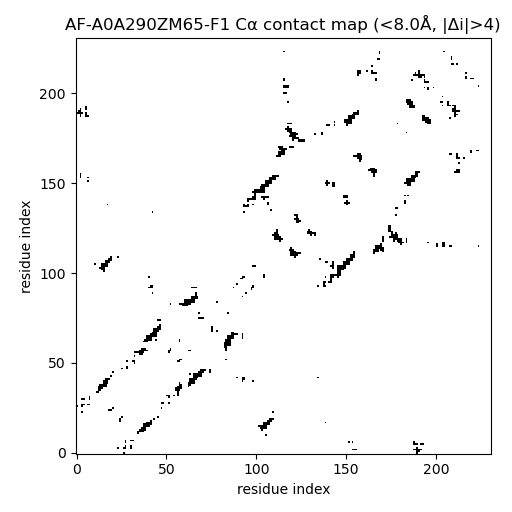-10.262 -4.138 11.950 1.00 98.88 208 LEU A O 1
ATOM 1512 N N . ILE A 1 209 ? -12.287 -3.552 12.704 1.00 98.81 209 ILE A N 1
ATOM 1513 C CA . ILE A 1 209 ? -12.236 -4.405 13.904 1.00 98.81 209 ILE A CA 1
ATOM 1514 C C . ILE A 1 209 ? -12.063 -5.878 13.509 1.00 98.81 209 ILE A C 1
ATOM 1516 O O . ILE A 1 209 ? -11.259 -6.589 14.111 1.00 98.81 209 ILE A O 1
ATOM 1520 N N . ALA A 1 210 ? -12.754 -6.340 12.462 1.00 98.81 210 ALA A N 1
ATOM 1521 C CA . ALA A 1 210 ? -12.659 -7.727 12.002 1.00 98.81 210 ALA A CA 1
ATOM 1522 C C . ALA A 1 210 ? -11.241 -8.134 11.554 1.00 98.81 210 ALA A C 1
ATOM 1524 O O . ALA A 1 210 ? -10.889 -9.310 11.660 1.00 98.81 210 ALA A O 1
ATOM 1525 N N . ILE A 1 211 ? -10.421 -7.180 11.099 1.00 98.75 211 ILE A N 1
ATOM 1526 C CA . ILE A 1 211 ? -9.026 -7.411 10.691 1.00 98.75 211 ILE A CA 1
ATOM 1527 C C . ILE A 1 211 ? -8.004 -6.958 11.749 1.00 98.75 211 ILE A C 1
ATOM 1529 O O . ILE A 1 211 ? -6.800 -7.006 11.502 1.00 98.75 211 ILE A O 1
ATOM 1533 N N . ALA A 1 212 ? -8.439 -6.544 12.941 1.00 98.81 212 ALA A N 1
ATOM 1534 C CA . ALA A 1 212 ? -7.539 -6.284 14.062 1.00 98.81 212 ALA A CA 1
ATOM 1535 C C . ALA A 1 212 ? -7.035 -7.596 14.686 1.00 98.81 212 ALA A C 1
ATOM 1537 O O . ALA A 1 212 ? -7.630 -8.668 14.486 1.00 98.81 212 ALA A O 1
ATOM 1538 N N . ALA A 1 213 ? -5.959 -7.505 15.473 1.00 98.38 213 ALA A N 1
ATOM 1539 C CA . ALA A 1 213 ? -5.498 -8.614 16.303 1.00 98.38 213 ALA A CA 1
ATOM 1540 C C . ALA A 1 213 ? -6.628 -9.055 17.253 1.00 98.38 213 ALA A C 1
ATOM 1542 O O . ALA A 1 213 ? -7.261 -8.178 17.847 1.00 98.38 213 ALA A O 1
ATOM 1543 N N . PRO A 1 214 ? -6.906 -10.370 17.390 1.00 98.31 214 PRO A N 1
ATOM 1544 C CA . PRO A 1 214 ? -8.032 -10.886 18.172 1.00 98.31 214 PRO A CA 1
ATOM 1545 C C . PRO A 1 214 ? -8.165 -10.264 19.565 1.00 98.31 214 PRO A C 1
ATOM 1547 O O . PRO A 1 214 ? -9.251 -9.808 19.914 1.00 98.31 214 PRO A O 1
ATOM 1550 N N . ASP A 1 215 ? -7.048 -10.138 20.283 1.00 98.12 215 ASP A N 1
ATOM 1551 C CA . ASP A 1 215 ? -6.984 -9.612 21.654 1.00 98.12 215 ASP A CA 1
ATOM 1552 C C . ASP A 1 215 ? -7.405 -8.135 21.775 1.00 98.12 215 ASP A C 1
ATOM 1554 O O . ASP A 1 215 ? -7.748 -7.673 22.859 1.00 98.12 215 ASP A O 1
ATOM 1558 N N . HIS A 1 216 ? -7.411 -7.379 20.670 1.00 98.38 216 HIS A N 1
ATOM 1559 C CA . HIS A 1 216 ? -7.796 -5.961 20.649 1.00 98.38 216 HIS A CA 1
ATOM 1560 C C . HIS A 1 216 ? -9.218 -5.725 20.133 1.00 98.38 216 HIS A C 1
ATOM 1562 O O . HIS A 1 216 ? -9.704 -4.598 20.162 1.00 98.38 216 HIS A O 1
ATOM 1568 N N . ARG A 1 217 ? -9.910 -6.753 19.627 1.00 98.62 217 ARG A N 1
ATOM 1569 C CA . ARG A 1 217 ? -11.211 -6.563 18.956 1.00 98.62 217 ARG A CA 1
ATOM 1570 C C . ARG A 1 217 ? -12.302 -6.102 19.910 1.00 98.62 217 ARG A C 1
ATOM 1572 O O . ARG A 1 217 ? -13.076 -5.221 19.552 1.00 98.62 217 ARG A O 1
ATOM 1579 N N . GLU A 1 218 ? -12.346 -6.683 21.105 1.00 98.38 218 GLU A N 1
ATOM 1580 C CA . GLU A 1 218 ? -13.323 -6.326 22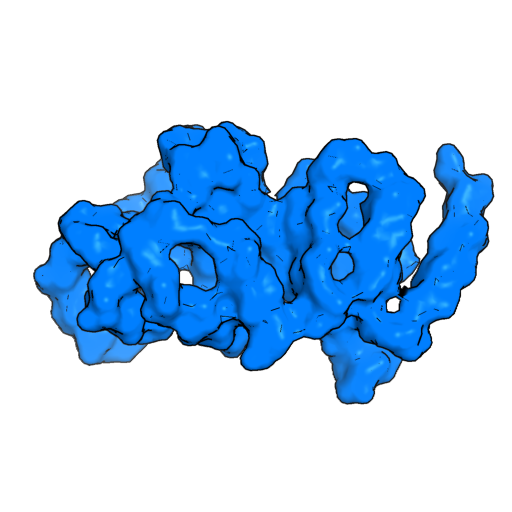.135 1.00 98.38 218 GLU A CA 1
ATOM 1581 C C . GLU A 1 218 ? -13.140 -4.870 22.576 1.00 98.38 218 GLU A C 1
ATOM 1583 O O . GLU A 1 218 ? -14.075 -4.077 22.488 1.00 98.38 218 GLU A O 1
ATOM 1588 N N . SER A 1 219 ? -11.913 -4.468 22.917 1.00 98.06 219 SER A N 1
ATOM 1589 C CA . SER A 1 219 ? -11.624 -3.095 23.346 1.00 98.06 219 SER A CA 1
ATOM 1590 C C . SER A 1 219 ? -11.899 -2.055 22.250 1.00 98.06 219 SER A C 1
ATOM 1592 O O . SER A 1 219 ? -12.388 -0.960 22.543 1.00 98.06 219 SER A O 1
ATOM 1594 N N . LEU A 1 220 ? -11.644 -2.393 20.980 1.00 98.44 220 LEU A N 1
ATOM 1595 C CA . LEU A 1 220 ? -12.002 -1.549 19.838 1.00 98.44 220 LEU A CA 1
ATOM 1596 C C . LEU A 1 220 ? -13.518 -1.430 19.658 1.00 98.44 220 LEU A C 1
ATOM 1598 O O . LEU A 1 220 ? -14.005 -0.329 19.395 1.00 98.44 220 LEU A O 1
ATOM 1602 N N . GLN A 1 221 ? -14.256 -2.531 19.813 1.00 98.19 221 GLN A N 1
ATOM 1603 C CA . GLN A 1 221 ? -15.716 -2.539 19.730 1.00 98.19 221 GLN A CA 1
ATOM 1604 C C . GLN A 1 221 ? -16.331 -1.676 20.834 1.00 98.19 221 GLN A C 1
ATOM 1606 O O . GLN A 1 221 ? -17.136 -0.793 20.546 1.00 98.19 221 GLN A O 1
ATOM 1611 N N . GLU A 1 222 ? -15.882 -1.834 22.078 1.00 97.44 222 GLU A N 1
ATOM 1612 C CA . GLU A 1 222 ? -16.350 -0.990 23.175 1.00 97.44 222 GLU A CA 1
ATOM 1613 C C . GLU A 1 222 ? -16.025 0.494 22.955 1.00 97.44 222 GLU A C 1
ATOM 1615 O O . GLU A 1 222 ? -16.835 1.373 23.257 1.00 97.44 222 GLU A O 1
ATOM 1620 N N . ALA A 1 223 ? -14.828 0.804 22.443 1.00 96.62 223 ALA A N 1
ATOM 1621 C CA . ALA A 1 223 ? -14.441 2.179 22.152 1.00 96.62 223 ALA A CA 1
ATOM 1622 C C . ALA A 1 223 ? -15.311 2.789 21.045 1.00 96.62 223 ALA A C 1
ATOM 1624 O O . ALA A 1 223 ? -15.693 3.956 21.146 1.00 96.62 223 ALA A O 1
ATOM 1625 N N . TRP A 1 224 ? -15.653 2.000 20.023 1.00 96.56 224 TRP A N 1
ATOM 1626 C CA . TRP A 1 224 ? -16.589 2.398 18.978 1.00 96.56 224 TRP A CA 1
ATOM 1627 C C . TRP A 1 224 ? -17.985 2.676 19.540 1.00 96.56 224 TRP A C 1
ATOM 1629 O O . TRP A 1 224 ? -18.548 3.736 19.269 1.00 96.56 224 TRP A O 1
ATOM 1639 N N . ASP A 1 225 ? -18.517 1.779 20.370 1.00 95.50 225 ASP A N 1
ATOM 1640 C CA . ASP A 1 225 ? -19.860 1.915 20.940 1.00 95.50 225 ASP A CA 1
ATOM 1641 C C . ASP A 1 225 ? -19.969 3.127 21.876 1.00 95.50 225 ASP A C 1
ATOM 1643 O O . ASP A 1 225 ? -20.956 3.865 21.812 1.00 95.50 225 ASP A O 1
ATOM 1647 N N . ARG A 1 226 ? -18.921 3.407 22.668 1.00 92.38 226 ARG A N 1
ATOM 1648 C CA . ARG A 1 226 ? -18.815 4.640 23.470 1.00 92.38 226 ARG A CA 1
ATOM 1649 C C . ARG A 1 226 ? -18.704 5.896 22.604 1.00 92.38 226 ARG A C 1
ATOM 1651 O O . ARG A 1 226 ? -19.267 6.927 22.951 1.00 92.38 226 ARG A O 1
ATOM 1658 N N . GLY A 1 227 ? -17.964 5.833 21.498 1.00 81.75 227 GLY A N 1
ATOM 1659 C CA . GLY A 1 227 ? -17.757 6.969 20.595 1.00 81.75 227 GLY A CA 1
ATOM 1660 C C . GLY A 1 227 ? -18.962 7.281 19.706 1.00 81.75 227 GLY A C 1
ATOM 1661 O O . GLY A 1 227 ? -19.129 8.423 19.283 1.00 81.75 227 GLY A O 1
ATOM 1662 N N . ARG A 1 228 ? -19.831 6.295 19.449 1.00 72.12 228 ARG A N 1
ATOM 1663 C CA . ARG A 1 228 ? -21.009 6.446 18.585 1.00 72.12 228 ARG A CA 1
ATOM 1664 C C . ARG A 1 228 ? -22.024 7.454 19.120 1.00 72.12 228 ARG A C 1
ATOM 1666 O O . ARG A 1 228 ? -22.770 8.009 18.329 1.00 72.12 228 ARG A O 1
ATOM 1673 N N . SER A 1 229 ? -22.044 7.729 20.424 1.00 57.28 229 SER A N 1
ATOM 1674 C CA . SER A 1 229 ? -22.915 8.765 20.998 1.00 57.28 229 SER A CA 1
ATOM 1675 C C . SER A 1 229 ? -22.498 10.198 20.631 1.00 57.28 229 SER A C 1
ATOM 1677 O O . SER A 1 229 ? -23.203 11.135 20.989 1.00 57.28 229 SER A O 1
ATOM 1679 N N . LEU A 1 230 ? -21.343 10.375 19.978 1.00 51.94 230 LEU A N 1
ATOM 1680 C CA . LEU A 1 230 ? -20.777 11.668 19.574 1.00 51.94 230 LEU A CA 1
ATOM 1681 C C . LEU A 1 230 ? -20.854 11.917 18.051 1.00 51.94 230 LEU A C 1
ATOM 1683 O O . LEU A 1 230 ? -20.307 12.917 17.583 1.00 51.94 230 LEU A O 1
ATOM 1687 N N . LEU A 1 231 ? -21.482 11.011 17.288 1.00 57.22 231 LEU A N 1
ATOM 1688 C CA . LEU A 1 231 ? -21.728 11.099 15.838 1.00 57.22 231 LEU A CA 1
ATOM 1689 C C . LEU A 1 231 ? -23.224 11.252 15.564 1.00 57.22 231 LEU A C 1
ATOM 1691 O O . LEU A 1 231 ? -23.550 11.978 14.601 1.00 57.22 231 LEU A O 1
#

Foldseek 3Di:
DLLLLQVLVLDAALAEEEDDDDDSRLSVLVNVQPHANYAYLYQEDEPSCVSCDVSRRQDDACSYEYAYYDYDPVSVVCLVPHRSYDHDHCCQSLALVNLLAGANYEYEAEFQAAALQGFTFRAFDPLDGNDDLPSLVSSLSSQVSHHNGYYEYEDAQADPVRPGGRYHNDDDPSTDGSDDNVSRQWYTYSQHIQGCPPHDSVSSNVSSLSRHDPVCSVVSVVSNVVCVVVD

Sequence (231 aa):
MQLASHVAGIVRDGDAIQLGIGRMVGAVLEALSDHRELRLHAGMATQALVPLTDRGVIRGAGAAHVGVALGDAAFYRRVATDETFLFAPVSETHDVRRIAAIDNFVAINAALEVDLFGQINCDTLGGQLVAGVGGMPAFASGAQLSRGGRAVFALLSSASRGTVSRIVPRLNTSALVGAARHLADIVVTEHGVADLRGASLAERAKRLIAIAAPDHRESLQEAWDRGRSLL

Solvent-accessible surface area (backbone atoms only — not comparable to full-atom values): 11830 Å² total; per-residue (Å²): 108,62,34,23,50,55,54,31,72,72,59,55,68,56,25,28,36,26,57,74,79,56,73,68,44,50,46,28,50,59,52,41,64,85,45,42,58,29,29,37,55,19,65,51,45,46,61,77,48,51,68,35,43,76,71,48,20,37,52,53,76,45,26,32,33,21,37,42,82,52,73,55,75,66,47,53,60,48,56,73,72,38,55,35,51,33,78,42,57,62,82,54,54,53,28,38,72,57,43,22,68,36,60,31,17,34,21,47,40,71,39,62,34,36,20,32,72,38,36,26,24,50,26,43,56,97,58,37,77,79,50,73,69,78,64,50,64,34,44,31,53,6,7,68,62,8,58,80,26,40,18,35,37,37,34,63,27,44,38,83,93,65,76,39,66,21,56,34,67,58,77,54,95,52,48,49,75,61,37,54,41,89,59,44,32,30,42,36,15,59,64,38,77,25,77,36,68,96,49,52,62,69,53,30,28,54,39,48,42,66,23,28,45,75,92,50,32,63,61,41,50,54,46,46,63,66,52,55,82,78,112

Secondary structure (DSSP, 8-state):
-HHHHHHHTT--TT-EEEE--SHHHHHHHHHTTT--SBEEEEEEEEGGGHHHHHTTSB-STTSEEEEEEES-HHHHHHHTT-TTEEE--HHHHT-HHHHHTSTTEEEEEE-SEEETT--EESSEETTEE-S--TTHHHHHHHHHHSTT-EEEEE--SEEGGGTEESEESS--TT---SB-TTT--EEEETTEEEE-TT--HHHHHHHHHHTS-HHHHHHHHHHHHHHGGG-

Mean predicted aligned error: 3.37 Å

Nearest PDB structures (foldseek):
  2oas-assembly1_A  TM=9.355E-01  e=4.994E-23  Shewanella oneidensis MR-1
  3eh7-assembly1_A-2  TM=9.293E-01  e=4.226E-22  Porphyromonas gingivalis
  3qli-assembly1_B  TM=9.153E-01  e=1.736E-22  Yersinia pestis
  4n8i-assembly1_A  TM=9.359E-01  e=6.792E-22  Yersinia pestis
  4n8k-assembly2_B  TM=9.167E-01  e=3.537E-22  Yersinia pestis

pLDDT: mean 95.23, std 6.14, range [51.94, 98.88]